Protein AF-A0A8T4AAG6-F1 (afdb_monomer)

Foldseek 3Di:
DDDDDDDDDDDPPPPPVVVVLQVLLVVLLVCLLVVLVVVCCVVPNDPPVPPDLCVPPVLPADPPPPCLVVDPDPVSSVVVVVVNVVSVVVNVVSVVVRVVVSLVVVLVSLVVSLVSLLVSLLVLLVVLVVPPVRPSSSSSSPVSSVVSNVCSCPVRVVSDDPVVVVVSVVVVVVSVVVCVVVVVVVVVVVVVVVVVD

Secondary structure (DSSP, 8-state):
--------------SHHHHHHHHHHHHHHHHHHHHHHHHHHHHS--TTTT--GGGSGGGS--TTTTTGGG---HHHHHHHHHHHHHHHHHHHHHHHHHHHHHHHHHHHHHHHHHHHHHHHHHHHHHHHHH-TT-HHHHHHHHHHHHHHHHHHHHHHGGGS-HHHHHHHHHHHHHHHHHHHHHHHHHHHHHHHHHH--

Mean predicted aligned error: 11.36 Å

pLDDT: mean 80.78, std 13.66, range [45.22, 97.75]

Solvent-accessible surface area (backbone atoms only — not comparable to full-atom values): 11060 Å² total; per-residue (Å²): 140,84,82,80,80,79,79,80,81,80,75,87,80,75,59,69,69,54,53,63,58,48,50,59,17,52,52,43,22,54,51,51,49,49,51,52,54,53,46,43,50,71,79,56,58,72,94,54,82,91,59,53,78,69,74,40,79,86,50,64,66,82,90,64,81,81,56,45,84,71,49,85,51,62,71,62,24,53,49,44,51,53,54,49,50,54,50,50,50,51,51,49,51,52,49,54,51,48,50,52,54,52,51,56,54,48,34,55,51,43,43,52,54,28,52,52,32,39,53,51,14,50,51,30,42,55,52,22,69,73,40,64,90,43,64,44,56,21,50,10,31,36,53,24,13,51,50,34,36,49,49,26,44,75,76,30,50,88,55,43,55,72,70,57,52,52,54,50,52,51,52,54,50,50,50,52,52,50,52,52,53,55,53,53,51,59,52,50,54,59,52,54,57,63,72,77,108

Structure (mmCIF, N/CA/C/O backbone):
data_AF-A0A8T4AAG6-F1
#
_entry.id   AF-A0A8T4AAG6-F1
#
loop_
_atom_site.group_PDB
_atom_site.id
_atom_site.type_symbol
_atom_site.label_atom_id
_atom_site.label_alt_id
_atom_site.label_comp_id
_atom_site.label_asym_id
_atom_site.label_entity_id
_atom_site.label_seq_id
_atom_site.pdbx_PDB_ins_code
_atom_site.Cartn_x
_atom_site.Cartn_y
_atom_site.Cartn_z
_atom_site.occupancy
_atom_site.B_iso_or_equiv
_atom_site.auth_seq_id
_atom_site.auth_comp_id
_atom_site.auth_asym_id
_atom_site.auth_atom_id
_atom_site.pdbx_PDB_model_num
ATOM 1 N N . MET A 1 1 ? -7.089 -10.323 76.768 1.00 45.22 1 MET A N 1
ATOM 2 C CA . MET A 1 1 ? -6.654 -11.212 75.669 1.00 45.22 1 MET A CA 1
ATOM 3 C C . MET A 1 1 ? -7.242 -10.694 74.349 1.00 45.22 1 MET A C 1
ATOM 5 O O . MET A 1 1 ? -8.341 -11.072 73.977 1.00 45.22 1 MET A O 1
ATOM 9 N N . LYS A 1 2 ? -6.585 -9.719 73.699 1.00 52.19 2 LYS A N 1
ATOM 10 C CA . LYS A 1 2 ? -7.024 -9.136 72.414 1.00 52.19 2 LYS A CA 1
ATOM 11 C C . LYS A 1 2 ? -6.187 -9.762 71.300 1.00 52.19 2 LYS A C 1
ATOM 13 O O . LYS A 1 2 ? -4.997 -9.482 71.198 1.00 52.19 2 LYS A O 1
ATOM 18 N N . LEU A 1 3 ? -6.800 -10.640 70.509 1.00 55.75 3 LEU A N 1
ATOM 19 C CA . LEU A 1 3 ? -6.164 -11.266 69.353 1.00 55.75 3 LEU A CA 1
ATOM 20 C C . LEU A 1 3 ? -6.080 -10.264 68.196 1.00 55.75 3 LEU A C 1
ATOM 22 O O . LEU A 1 3 ? -7.083 -9.732 67.722 1.00 55.75 3 LEU A O 1
ATOM 26 N N . LEU A 1 4 ? -4.847 -10.019 67.763 1.00 61.12 4 LEU A N 1
ATOM 27 C CA . LEU A 1 4 ? -4.475 -9.183 66.631 1.00 61.12 4 LEU A CA 1
ATOM 28 C C . LEU A 1 4 ? -5.023 -9.776 65.321 1.00 61.12 4 LEU A C 1
ATOM 30 O O . LEU A 1 4 ? -4.549 -10.809 64.844 1.00 61.12 4 LEU A O 1
ATOM 34 N N . LYS A 1 5 ? -5.985 -9.090 64.692 1.00 59.59 5 LYS A N 1
ATOM 35 C CA . LYS A 1 5 ? -6.345 -9.323 63.286 1.00 59.59 5 LYS A CA 1
ATOM 36 C C . LYS A 1 5 ? -5.178 -8.873 62.399 1.00 59.59 5 LYS A C 1
ATOM 38 O O . LYS A 1 5 ? -4.989 -7.685 62.155 1.00 59.59 5 LYS A O 1
ATOM 43 N N . LYS A 1 6 ? -4.397 -9.839 61.906 1.00 52.41 6 LYS A N 1
ATOM 44 C CA . LYS A 1 6 ? -3.410 -9.652 60.830 1.00 52.41 6 LYS A CA 1
ATOM 45 C C . LYS A 1 6 ? -4.110 -9.121 59.573 1.00 52.41 6 LYS A C 1
ATOM 47 O O . LYS A 1 6 ? -4.849 -9.850 58.914 1.00 52.41 6 LYS A O 1
ATOM 52 N N . GLY A 1 7 ? -3.841 -7.865 59.221 1.00 51.22 7 GLY A N 1
ATOM 53 C CA . GLY A 1 7 ? -4.176 -7.306 57.916 1.00 51.22 7 GLY A CA 1
ATOM 54 C C . GLY A 1 7 ? -3.382 -8.013 56.817 1.00 51.22 7 GLY A C 1
ATOM 55 O O . GLY A 1 7 ? -2.152 -7.949 56.786 1.00 51.22 7 GLY A O 1
ATOM 56 N N . LYS A 1 8 ? -4.080 -8.701 55.908 1.00 54.44 8 LYS A N 1
ATOM 57 C CA . LYS A 1 8 ? -3.495 -9.191 54.656 1.00 54.44 8 LYS A CA 1
ATOM 58 C C . LYS A 1 8 ? -3.198 -7.979 53.769 1.00 54.44 8 LYS A C 1
ATOM 60 O O . LYS A 1 8 ? -4.118 -7.337 53.273 1.00 54.44 8 LYS A O 1
ATOM 65 N N . LYS A 1 9 ? -1.915 -7.676 53.565 1.00 49.28 9 LYS A N 1
ATOM 66 C CA . LYS A 1 9 ? -1.456 -6.729 52.542 1.00 49.28 9 LYS A CA 1
ATOM 67 C C . LYS A 1 9 ? -1.823 -7.288 51.163 1.00 49.28 9 LYS A C 1
ATOM 69 O O . LYS A 1 9 ? -1.231 -8.273 50.724 1.00 49.28 9 LYS A O 1
ATOM 74 N N . GLN A 1 10 ? -2.801 -6.685 50.491 1.00 60.16 10 GLN A N 1
ATOM 75 C CA . GLN A 1 10 ? -3.021 -6.908 49.063 1.00 60.16 10 GLN A CA 1
ATOM 76 C C . GLN A 1 10 ? -1.814 -6.363 48.288 1.00 60.16 10 GLN A C 1
ATOM 78 O O . GLN A 1 10 ? -1.398 -5.220 48.467 1.00 60.16 10 GLN A O 1
ATOM 83 N N . LYS A 1 11 ? -1.218 -7.232 47.468 1.00 51.59 11 LYS A N 1
ATOM 84 C CA . LYS A 1 11 ? -0.089 -6.944 46.576 1.00 51.59 11 LYS A CA 1
ATOM 85 C C . LYS A 1 11 ? -0.587 -6.068 45.412 1.00 51.59 11 LYS A C 1
ATOM 87 O O . LYS A 1 11 ? -1.641 -6.387 44.863 1.00 51.59 11 LYS A O 1
ATOM 92 N N . PRO A 1 12 ? 0.143 -5.023 44.986 1.00 50.00 12 PRO A N 1
ATOM 93 C CA . PRO A 1 12 ? -0.255 -4.209 43.842 1.00 50.00 12 PRO A CA 1
ATOM 94 C C . PRO A 1 12 ? -0.124 -5.017 42.538 1.00 50.00 12 PRO A C 1
ATOM 96 O O . PRO A 1 12 ? 0.957 -5.141 41.963 1.00 50.00 12 PRO A O 1
ATOM 99 N N . SER A 1 13 ? -1.243 -5.580 42.072 1.00 51.94 13 SER A N 1
ATOM 100 C CA . SER A 1 13 ? -1.411 -6.180 40.740 1.00 51.94 13 SER A CA 1
ATOM 101 C C . SER A 1 13 ? -1.547 -5.072 39.688 1.00 51.94 13 SER A C 1
ATOM 103 O O . SER A 1 13 ? -2.630 -4.779 39.200 1.00 51.94 13 SER A O 1
ATOM 105 N N . GLY A 1 14 ? -0.457 -4.351 39.414 1.00 57.09 14 GLY A N 1
ATOM 106 C CA . GLY A 1 14 ? -0.515 -3.123 38.606 1.00 57.09 14 GLY A CA 1
ATOM 107 C C . GLY A 1 14 ? -0.268 -3.292 37.101 1.00 57.09 14 GLY A C 1
ATOM 108 O O . GLY A 1 14 ? -0.634 -2.414 36.327 1.00 57.09 14 GLY A O 1
ATOM 109 N N . LYS A 1 15 ? 0.376 -4.386 36.658 1.00 59.78 15 LYS A N 1
ATOM 110 C CA . LYS A 1 15 ? 0.849 -4.523 35.259 1.00 59.78 15 LYS A CA 1
ATOM 111 C C . LYS A 1 15 ? 0.243 -5.690 34.472 1.00 59.78 15 LYS A C 1
ATOM 113 O O . LYS A 1 15 ? 0.005 -5.544 33.277 1.00 59.78 15 LYS A O 1
ATOM 118 N N . ILE A 1 16 ? -0.040 -6.826 35.111 1.00 61.44 16 ILE A N 1
ATOM 119 C CA . ILE A 1 16 ? -0.486 -8.045 34.405 1.00 61.44 16 ILE A CA 1
ATOM 120 C C . ILE A 1 16 ? -1.946 -7.927 33.929 1.00 61.44 16 ILE A C 1
ATOM 122 O O . ILE A 1 16 ? -2.280 -8.387 32.837 1.00 61.44 16 ILE A O 1
ATOM 126 N N . ASP A 1 17 ? -2.796 -7.228 34.685 1.00 66.38 17 ASP A N 1
ATOM 127 C CA . ASP A 1 17 ? -4.211 -7.037 34.335 1.00 66.38 17 ASP A CA 1
ATOM 128 C C . ASP A 1 17 ? -4.407 -6.071 33.156 1.00 66.38 17 ASP A C 1
ATOM 130 O O . ASP A 1 17 ? -5.399 -6.153 32.432 1.00 66.38 17 ASP A O 1
ATOM 134 N N . THR A 1 18 ? -3.440 -5.184 32.911 1.00 69.00 18 THR A N 1
ATOM 135 C CA . THR A 1 18 ? -3.459 -4.244 31.783 1.00 69.00 18 THR A CA 1
ATOM 136 C C . THR A 1 18 ? -3.085 -4.945 30.478 1.00 69.00 18 THR A C 1
ATOM 138 O O . THR A 1 18 ? -3.760 -4.757 29.472 1.00 69.00 18 THR A O 1
ATOM 141 N N . ILE A 1 19 ? -2.079 -5.824 30.490 1.00 73.19 19 ILE A N 1
ATOM 142 C CA . ILE A 1 19 ? -1.635 -6.554 29.287 1.00 73.19 19 ILE A CA 1
ATOM 143 C C . ILE A 1 19 ? -2.750 -7.464 28.751 1.00 73.19 19 ILE A C 1
ATOM 145 O O . ILE A 1 19 ? -3.018 -7.480 27.549 1.00 73.19 19 ILE A O 1
ATOM 149 N N . LYS A 1 20 ? -3.474 -8.158 29.640 1.00 71.06 20 LYS A N 1
ATOM 150 C CA . LYS A 1 20 ? -4.607 -9.013 29.242 1.00 71.06 20 LYS A CA 1
ATOM 151 C C . LYS A 1 20 ? -5.735 -8.226 28.564 1.00 71.06 20 LYS A C 1
ATOM 153 O O . LYS A 1 20 ? -6.341 -8.728 27.624 1.00 71.06 20 LYS A O 1
ATOM 158 N N . LYS A 1 21 ? -5.982 -6.979 28.982 1.00 72.88 21 LYS A N 1
ATOM 159 C CA . LYS A 1 21 ? -7.027 -6.114 28.399 1.00 72.88 21 LYS A CA 1
ATOM 160 C C . LYS A 1 21 ? -6.697 -5.636 26.981 1.00 72.88 21 LYS A C 1
ATOM 162 O O . LYS A 1 21 ? -7.611 -5.455 26.177 1.00 72.88 21 LYS A O 1
ATOM 167 N N . TRP A 1 22 ? -5.412 -5.459 26.671 1.00 85.88 22 TRP A N 1
ATOM 168 C CA . TRP A 1 22 ? -4.946 -5.020 25.350 1.00 85.88 22 TRP A CA 1
ATOM 169 C C . TRP A 1 22 ? -4.753 -6.170 24.356 1.00 85.88 22 TRP A C 1
ATOM 171 O O . TRP A 1 22 ? -4.838 -5.941 23.150 1.00 85.88 22 TRP A O 1
ATOM 181 N N . SER A 1 23 ? -4.568 -7.403 24.839 1.00 89.31 23 SER A N 1
ATOM 182 C CA . SER A 1 23 ? -4.361 -8.587 23.992 1.00 89.31 23 SER A CA 1
ATOM 183 C C . SER A 1 23 ? -5.476 -8.780 22.954 1.00 89.31 23 SER A C 1
ATOM 185 O O . SER A 1 23 ? -5.180 -8.959 21.774 1.00 89.31 23 SER A O 1
ATOM 187 N N . LEU A 1 24 ? -6.745 -8.643 23.359 1.00 90.06 24 LEU A N 1
ATOM 188 C CA . LEU A 1 24 ? -7.882 -8.759 22.440 1.00 90.06 24 LEU A CA 1
ATOM 189 C C . LEU A 1 24 ? -7.848 -7.681 21.344 1.00 90.06 24 LEU A C 1
ATOM 191 O O . LEU A 1 24 ? -8.069 -7.976 20.175 1.00 90.06 24 LEU A O 1
ATOM 195 N N . SER A 1 25 ? -7.542 -6.433 21.712 1.00 91.88 25 SER A N 1
ATOM 196 C CA . SER A 1 25 ? -7.491 -5.322 20.755 1.00 91.88 25 SER A CA 1
ATOM 197 C C . SER A 1 25 ? -6.400 -5.539 19.708 1.00 91.88 25 SER A C 1
ATOM 199 O O . SER A 1 25 ? -6.636 -5.284 18.532 1.00 91.88 25 SER A O 1
ATOM 201 N N . ILE A 1 26 ? -5.222 -6.021 20.116 1.00 93.75 26 ILE A N 1
ATOM 202 C CA . ILE A 1 26 ? -4.106 -6.300 19.201 1.00 93.75 26 ILE A CA 1
ATOM 203 C C . ILE A 1 26 ? -4.474 -7.428 18.234 1.00 93.75 26 ILE A C 1
ATOM 205 O O . ILE A 1 26 ? -4.242 -7.300 17.033 1.00 93.75 26 ILE A O 1
ATOM 209 N N . ALA A 1 27 ? -5.099 -8.496 18.736 1.00 95.19 27 ALA A N 1
ATOM 210 C CA . ALA A 1 27 ? -5.569 -9.590 17.893 1.00 95.19 27 ALA A CA 1
ATOM 211 C C . ALA A 1 27 ? -6.564 -9.097 16.827 1.00 95.19 27 ALA A C 1
ATOM 213 O O . ALA A 1 27 ? -6.419 -9.434 15.654 1.00 95.19 27 ALA A O 1
ATOM 214 N N . ILE A 1 28 ? -7.516 -8.236 17.209 1.00 94.62 28 ILE A N 1
ATOM 215 C CA . ILE A 1 28 ? -8.485 -7.641 16.275 1.00 94.62 28 ILE A CA 1
ATOM 216 C C . ILE A 1 28 ? -7.781 -6.804 15.204 1.00 94.62 28 ILE A C 1
ATOM 218 O O . ILE A 1 28 ? -8.124 -6.932 14.035 1.00 94.62 28 ILE A O 1
ATOM 222 N N . ILE A 1 29 ? -6.785 -5.989 15.569 1.00 96.44 29 ILE A N 1
ATOM 223 C CA . ILE A 1 29 ? -6.025 -5.180 14.600 1.00 96.44 29 ILE A CA 1
ATOM 224 C C . ILE A 1 29 ? -5.360 -6.083 13.557 1.00 96.44 29 ILE A C 1
ATOM 226 O O . ILE A 1 29 ? -5.515 -5.852 12.359 1.00 96.44 29 ILE A O 1
ATOM 230 N N . ILE A 1 30 ? -4.648 -7.121 14.005 1.00 96.88 30 ILE A N 1
ATOM 231 C CA . ILE A 1 30 ? -3.914 -8.031 13.115 1.00 96.88 30 ILE A CA 1
ATOM 232 C C . ILE A 1 30 ? -4.878 -8.758 12.177 1.00 96.88 30 ILE A C 1
ATOM 234 O O . ILE A 1 30 ? -4.652 -8.786 10.966 1.00 96.88 30 ILE A O 1
ATOM 238 N N . VAL A 1 31 ? -5.959 -9.323 12.721 1.00 97.75 31 VAL A N 1
ATOM 239 C CA . VAL A 1 31 ? -6.946 -10.069 11.932 1.00 97.75 31 VAL A CA 1
ATOM 240 C C . VAL A 1 31 ? -7.668 -9.148 10.955 1.00 97.75 31 VAL A C 1
ATOM 242 O O . VAL A 1 31 ? -7.804 -9.514 9.794 1.00 97.75 31 VAL A O 1
ATOM 245 N N . LEU A 1 32 ? -8.072 -7.946 11.377 1.00 97.06 32 LEU A N 1
ATOM 246 C CA . LEU A 1 32 ? -8.739 -6.976 10.508 1.00 97.06 32 LEU A CA 1
ATOM 247 C C . LEU A 1 32 ? -7.840 -6.570 9.336 1.00 97.06 32 LEU A C 1
ATOM 249 O O . LEU A 1 32 ? -8.269 -6.627 8.187 1.00 97.06 32 LEU A O 1
ATOM 253 N N . VAL A 1 33 ? -6.590 -6.187 9.614 1.00 96.94 33 VAL A N 1
ATOM 254 C CA . VAL A 1 33 ? -5.644 -5.783 8.565 1.00 96.94 33 VAL A CA 1
ATOM 255 C C . VAL A 1 33 ? -5.382 -6.943 7.606 1.00 96.94 33 VAL A C 1
ATOM 257 O O . VAL A 1 33 ? -5.442 -6.758 6.392 1.00 96.94 33 VAL A O 1
ATOM 260 N N . SER A 1 34 ? -5.157 -8.147 8.138 1.00 97.38 34 SER A N 1
ATOM 261 C CA . SER A 1 34 ? -4.919 -9.345 7.324 1.00 97.38 34 SER A CA 1
ATOM 262 C C . SER A 1 34 ? -6.131 -9.694 6.462 1.00 97.38 34 SER A C 1
ATOM 264 O O . SER A 1 34 ? -5.979 -9.954 5.272 1.00 97.38 34 SER A O 1
ATOM 266 N N . PHE A 1 35 ? -7.336 -9.642 7.035 1.00 97.62 35 PHE A N 1
ATOM 267 C CA . PHE A 1 35 ? -8.589 -9.905 6.332 1.00 97.62 35 PHE A CA 1
ATOM 268 C C . PHE A 1 35 ? -8.781 -8.953 5.151 1.00 97.62 35 PHE A C 1
ATOM 270 O O . PHE A 1 35 ? -9.084 -9.402 4.050 1.00 97.62 35 PHE A O 1
ATOM 277 N N . VAL A 1 36 ? -8.543 -7.654 5.348 1.00 96.81 36 VAL A N 1
ATOM 278 C CA . VAL A 1 36 ? -8.656 -6.663 4.268 1.00 96.81 36 VAL A CA 1
ATOM 279 C C . VAL A 1 36 ? -7.594 -6.894 3.193 1.00 96.81 36 VAL A C 1
ATOM 281 O O . VAL A 1 36 ? -7.916 -6.848 2.009 1.00 96.81 36 VAL A O 1
ATOM 284 N N . MET A 1 37 ? -6.347 -7.191 3.572 1.00 94.44 37 MET A N 1
ATOM 285 C CA . MET A 1 37 ? -5.271 -7.441 2.603 1.00 94.44 37 MET A CA 1
ATOM 286 C C . MET A 1 37 ? -5.525 -8.690 1.7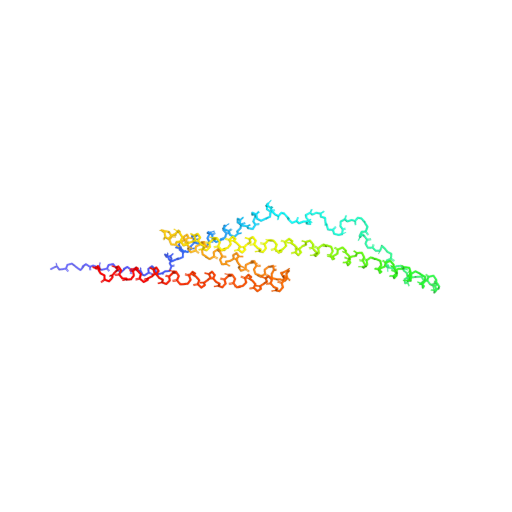54 1.00 94.44 37 MET A C 1
ATOM 288 O O . MET A 1 37 ? -5.390 -8.637 0.532 1.00 94.44 37 MET A O 1
ATOM 292 N N . ILE A 1 38 ? -5.939 -9.791 2.383 1.00 95.69 38 ILE A N 1
ATOM 293 C CA . ILE A 1 38 ? -6.305 -11.029 1.681 1.00 95.69 38 ILE A CA 1
ATOM 294 C C . ILE A 1 38 ? -7.560 -10.804 0.829 1.00 95.69 38 ILE A C 1
ATOM 296 O O . ILE A 1 38 ? -7.624 -11.259 -0.313 1.00 95.69 38 ILE A O 1
ATOM 300 N N . GLY A 1 39 ? -8.540 -10.059 1.346 1.00 96.00 39 GLY A N 1
ATOM 301 C CA . GLY A 1 39 ? -9.748 -9.688 0.613 1.00 96.00 39 GLY A CA 1
ATOM 302 C C . GLY A 1 39 ? -9.428 -8.925 -0.671 1.00 96.00 39 GLY A C 1
ATOM 303 O O . GLY A 1 39 ? -9.923 -9.291 -1.733 1.00 96.00 39 GLY A O 1
ATOM 304 N N . ILE A 1 40 ? -8.536 -7.932 -0.607 1.00 94.31 40 ILE A N 1
ATOM 305 C CA . ILE A 1 40 ? -8.073 -7.203 -1.796 1.00 94.31 40 ILE A CA 1
ATOM 306 C C . ILE A 1 40 ? -7.437 -8.164 -2.797 1.00 94.31 40 ILE A C 1
ATOM 308 O O . ILE A 1 40 ? -7.827 -8.146 -3.954 1.00 94.31 40 ILE A O 1
ATOM 312 N N . GLN A 1 41 ? -6.526 -9.041 -2.368 1.00 91.75 41 GLN A N 1
ATOM 313 C CA . GLN A 1 41 ? -5.900 -10.011 -3.276 1.00 91.75 41 GLN A CA 1
ATOM 314 C C . GLN A 1 41 ? -6.910 -10.972 -3.920 1.00 91.75 41 GLN A C 1
ATOM 316 O O . GLN A 1 41 ? -6.706 -11.407 -5.050 1.00 91.75 41 GLN A O 1
ATOM 321 N N . THR A 1 42 ? -7.994 -11.292 -3.213 1.00 94.06 42 THR A N 1
ATOM 322 C CA . THR A 1 42 ? -9.035 -12.215 -3.685 1.00 94.06 42 THR A CA 1
ATOM 323 C C . THR A 1 42 ? -9.970 -11.552 -4.698 1.00 94.06 42 THR A C 1
ATOM 325 O O . THR A 1 42 ? -10.290 -12.147 -5.722 1.00 94.06 42 THR A O 1
ATOM 328 N N . PHE A 1 43 ? -10.418 -10.323 -4.425 1.00 94.56 43 PHE A N 1
ATOM 329 C CA . P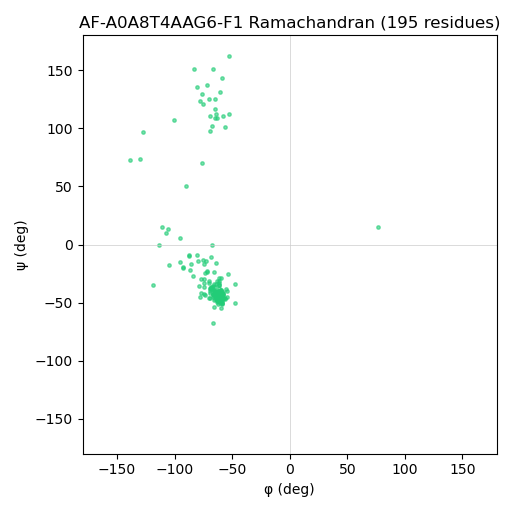HE A 1 43 ? -11.393 -9.616 -5.269 1.00 94.56 43 PHE A CA 1
ATOM 330 C C . PHE A 1 43 ? -10.754 -8.714 -6.329 1.00 94.56 43 PHE A C 1
ATOM 332 O O . PHE A 1 43 ? -11.411 -8.332 -7.295 1.00 94.56 43 PHE A O 1
ATOM 339 N N . TYR A 1 44 ? -9.488 -8.356 -6.148 1.00 91.81 44 TYR A N 1
ATOM 340 C CA . TYR A 1 44 ? -8.728 -7.476 -7.022 1.00 91.81 44 TYR A CA 1
ATOM 341 C C . TYR A 1 44 ? -7.310 -8.052 -7.180 1.00 91.81 44 TYR A C 1
ATOM 343 O O . TYR A 1 44 ? -6.367 -7.556 -6.562 1.00 91.81 44 TYR A O 1
ATOM 351 N N . PRO A 1 45 ? -7.163 -9.159 -7.935 1.00 89.31 45 PRO A N 1
ATOM 352 C CA . PRO A 1 45 ? -5.897 -9.868 -8.055 1.00 89.31 45 PRO A CA 1
ATOM 353 C C . PRO A 1 45 ? -4.850 -9.025 -8.781 1.00 89.31 45 PRO A C 1
ATOM 355 O O . PRO A 1 45 ? -5.165 -8.206 -9.647 1.00 89.31 45 PRO A O 1
ATOM 358 N N . ASP A 1 46 ? -3.590 -9.264 -8.429 1.00 87.44 46 ASP A N 1
ATOM 359 C CA . ASP A 1 46 ? -2.460 -8.607 -9.071 1.00 87.44 46 ASP A CA 1
ATOM 360 C C . ASP A 1 46 ? -2.431 -8.929 -10.583 1.00 87.44 46 ASP A C 1
ATOM 362 O O . ASP A 1 46 ? -2.537 -10.100 -10.963 1.00 87.44 46 ASP A O 1
ATOM 366 N N . PRO A 1 47 ? -2.291 -7.919 -11.458 1.00 86.19 47 PRO A N 1
ATOM 367 C CA . PRO A 1 47 ? -2.358 -8.110 -12.905 1.00 86.19 47 PRO A CA 1
ATOM 368 C C . PRO A 1 47 ? -1.176 -8.899 -13.498 1.00 86.19 47 PRO A C 1
ATOM 370 O O . PRO A 1 47 ? -1.249 -9.293 -14.664 1.00 86.19 47 PRO A O 1
ATOM 373 N N . PHE A 1 48 ? -0.109 -9.155 -12.734 1.00 80.38 48 PHE A N 1
ATOM 374 C CA . PHE A 1 48 ? 1.134 -9.771 -13.213 1.00 80.38 48 PHE A CA 1
ATOM 375 C C . PHE A 1 48 ? 1.396 -11.181 -12.684 1.00 80.38 48 PHE A C 1
ATOM 377 O O . PHE A 1 48 ? 2.510 -11.685 -12.839 1.00 80.38 48 PHE A O 1
ATOM 384 N N . GLN A 1 49 ? 0.399 -11.863 -12.111 1.00 71.69 49 GLN A N 1
ATOM 385 C CA . GLN A 1 49 ? 0.567 -13.247 -11.652 1.00 71.69 49 GLN A CA 1
ATOM 386 C C . GLN A 1 49 ? 1.050 -14.170 -12.791 1.00 71.69 49 GLN A C 1
ATOM 388 O O . GLN A 1 49 ? 0.276 -14.585 -13.652 1.00 71.69 49 GLN A O 1
ATOM 393 N N . GLY A 1 50 ? 2.352 -14.479 -12.794 1.00 67.12 50 GLY A N 1
ATOM 394 C CA . GLY A 1 50 ? 2.993 -15.409 -13.731 1.00 67.12 50 GLY A CA 1
ATOM 395 C C . GLY A 1 50 ? 3.244 -14.878 -15.147 1.00 67.12 50 GLY A C 1
ATOM 396 O O . GLY A 1 50 ? 3.472 -15.681 -16.046 1.00 67.12 50 GLY A O 1
ATOM 397 N N . LYS A 1 51 ? 3.175 -13.559 -15.376 1.00 68.44 51 LYS A N 1
ATOM 398 C CA . LYS A 1 51 ? 3.488 -12.944 -16.680 1.00 68.44 51 LYS A CA 1
ATOM 399 C C . LYS A 1 51 ? 4.458 -11.787 -16.502 1.00 68.44 51 LYS A C 1
ATOM 401 O O . LYS A 1 51 ? 4.078 -10.617 -16.598 1.00 68.44 51 LYS A O 1
ATOM 406 N N . HIS A 1 52 ? 5.715 -12.108 -16.224 1.00 69.56 52 HIS A N 1
ATOM 407 C CA . HIS A 1 52 ? 6.767 -11.102 -16.223 1.00 69.56 52 HIS A CA 1
ATOM 408 C C . HIS A 1 52 ? 7.263 -10.892 -17.651 1.00 69.56 52 HIS A C 1
ATOM 410 O O . HIS A 1 52 ? 7.244 -11.809 -18.470 1.00 69.56 52 HIS A O 1
ATOM 416 N N . CYS A 1 53 ? 7.751 -9.687 -17.951 1.00 72.50 53 CYS A N 1
ATOM 417 C CA . CYS A 1 53 ? 8.406 -9.390 -19.229 1.00 72.50 53 CYS A CA 1
ATOM 418 C C . CYS A 1 53 ? 9.451 -10.454 -19.612 1.00 72.50 53 CYS A C 1
ATOM 420 O O . CYS A 1 53 ? 9.588 -10.790 -20.780 1.00 72.50 53 CYS A O 1
ATOM 422 N N . TRP A 1 54 ? 10.119 -11.020 -18.608 1.00 64.12 54 TRP A N 1
ATOM 423 C CA . TRP A 1 54 ? 11.213 -11.983 -18.711 1.00 64.12 54 TRP A CA 1
ATOM 424 C C . TRP A 1 54 ? 10.784 -13.429 -18.981 1.00 64.12 54 TRP A C 1
ATOM 426 O O . TRP A 1 54 ? 11.627 -14.233 -19.360 1.00 64.12 54 TRP A O 1
ATOM 436 N N . ASP A 1 55 ? 9.498 -13.755 -18.810 1.00 67.06 55 ASP A N 1
ATOM 437 C CA . ASP A 1 55 ? 8.977 -15.109 -19.048 1.00 67.06 55 ASP A CA 1
ATOM 438 C C . ASP A 1 55 ? 8.734 -15.373 -20.544 1.00 67.06 55 ASP A C 1
ATOM 440 O O . ASP A 1 55 ? 8.475 -16.504 -20.953 1.00 67.06 55 ASP A O 1
ATOM 444 N N . ARG A 1 56 ? 8.826 -14.336 -21.392 1.00 64.12 56 ARG A N 1
ATOM 445 C CA . ARG A 1 56 ? 8.843 -14.518 -22.844 1.00 64.12 56 ARG A CA 1
ATOM 446 C C . ARG A 1 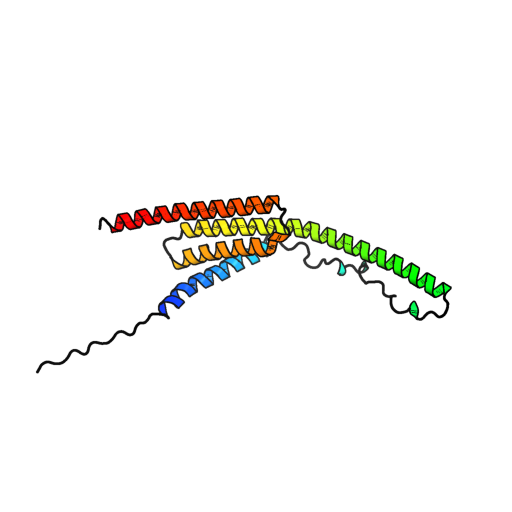56 ? 10.214 -15.025 -23.271 1.00 64.12 56 ARG A C 1
ATOM 448 O O . ARG A 1 56 ? 11.223 -14.404 -22.962 1.00 64.12 56 ARG A O 1
ATOM 455 N N . GLU A 1 57 ? 10.245 -16.103 -24.050 1.00 59.31 57 GLU A N 1
ATOM 456 C CA . GLU A 1 57 ? 11.483 -16.653 -24.627 1.00 59.31 57 GLU A CA 1
ATOM 457 C C . GLU A 1 57 ? 12.290 -15.601 -25.420 1.00 59.31 57 GLU A C 1
ATOM 459 O O . GLU A 1 57 ? 13.515 -15.674 -25.465 1.00 59.31 57 GLU A O 1
ATOM 464 N N . GLU A 1 58 ? 11.629 -14.560 -25.940 1.00 58.34 58 GLU A N 1
ATOM 465 C CA . GLU A 1 58 ? 12.245 -13.383 -26.579 1.00 58.34 58 GLU A CA 1
ATOM 466 C C . GLU A 1 58 ? 13.119 -12.522 -25.644 1.00 58.34 58 GLU A C 1
ATOM 468 O O . GLU A 1 58 ? 13.894 -11.697 -26.124 1.00 58.34 58 GLU A O 1
ATOM 473 N N . PHE A 1 59 ? 13.015 -12.681 -24.320 1.00 57.12 59 PHE A N 1
ATOM 474 C CA . PHE A 1 59 ? 13.778 -11.915 -23.326 1.00 57.12 59 PHE A CA 1
ATOM 475 C C . PHE A 1 59 ? 15.053 -12.611 -22.846 1.00 57.12 59 PHE A C 1
ATOM 477 O O . PHE A 1 59 ? 15.742 -12.079 -21.968 1.00 57.12 59 PHE A O 1
ATOM 484 N N . GLN A 1 60 ? 15.418 -13.759 -23.422 1.00 61.12 60 GLN A N 1
ATOM 485 C CA . GLN A 1 60 ? 16.759 -14.298 -23.223 1.00 61.12 60 GLN A CA 1
ATOM 486 C C . GLN A 1 60 ? 17.747 -13.317 -23.857 1.00 61.12 60 GLN A C 1
ATOM 488 O O . GLN A 1 60 ?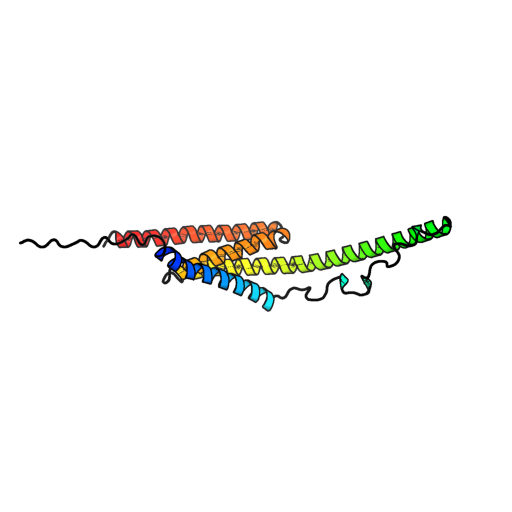 17.763 -13.149 -25.072 1.00 61.12 60 GLN A O 1
ATOM 493 N N . GLY A 1 61 ? 18.501 -12.601 -23.017 1.00 62.91 61 GLY A N 1
ATOM 494 C CA . GLY A 1 61 ? 19.439 -11.571 -23.461 1.00 62.91 61 GLY A CA 1
ATOM 495 C C . GLY A 1 61 ? 20.415 -12.084 -24.526 1.00 62.91 61 GLY A C 1
ATOM 496 O O . GLY A 1 61 ? 20.586 -13.300 -24.666 1.00 62.91 61 GLY A O 1
ATOM 497 N N . PRO A 1 62 ? 21.069 -11.174 -25.268 1.00 63.12 62 PRO A N 1
ATOM 498 C CA . PRO A 1 62 ? 21.971 -11.548 -26.350 1.00 63.12 62 PRO A CA 1
ATOM 499 C C . PRO A 1 62 ? 23.009 -12.551 -25.833 1.00 63.12 62 PRO A C 1
ATOM 501 O O . PRO A 1 62 ? 23.858 -12.223 -25.000 1.00 63.12 62 PRO A O 1
ATOM 504 N N . ARG A 1 63 ? 22.936 -13.803 -26.307 1.00 62.25 63 ARG A N 1
ATOM 505 C CA . ARG A 1 63 ? 23.808 -14.911 -25.861 1.00 62.25 63 ARG A CA 1
ATOM 506 C C . ARG A 1 63 ? 25.277 -14.728 -26.275 1.00 62.25 63 ARG A C 1
ATOM 508 O O . ARG A 1 63 ? 26.108 -15.569 -25.957 1.00 62.25 63 ARG A O 1
ATOM 515 N N . PHE A 1 64 ? 25.607 -13.638 -26.964 1.00 61.12 64 PHE A N 1
ATOM 516 C CA . PHE A 1 64 ? 26.819 -13.506 -27.773 1.00 61.12 64 PHE A CA 1
ATOM 517 C C . PHE A 1 64 ? 27.895 -12.582 -27.182 1.00 61.12 64 PHE A C 1
ATOM 519 O O . PHE A 1 64 ? 28.882 -12.270 -27.841 1.00 61.12 64 PHE A O 1
ATOM 526 N N . ALA A 1 65 ? 27.755 -12.132 -25.930 1.00 58.38 65 ALA A N 1
ATOM 527 C CA . ALA A 1 65 ? 28.531 -10.982 -25.470 1.00 58.38 65 ALA A CA 1
ATOM 528 C C . ALA A 1 65 ? 30.022 -11.211 -25.165 1.00 58.38 65 ALA A C 1
ATOM 530 O O . ALA A 1 65 ? 30.749 -10.231 -25.010 1.00 58.38 65 ALA A O 1
ATOM 531 N N . LYS A 1 66 ? 30.504 -12.454 -25.058 1.00 61.81 66 LYS A N 1
ATOM 532 C CA . LYS A 1 66 ? 31.879 -12.703 -24.588 1.00 61.81 66 LYS A CA 1
ATOM 533 C C . LYS A 1 66 ? 32.926 -12.870 -25.691 1.00 61.81 66 LYS A C 1
ATOM 535 O O . LYS A 1 66 ? 34.109 -12.713 -25.397 1.00 61.81 66 LYS A O 1
ATOM 540 N N . ASP A 1 67 ? 32.514 -13.084 -26.939 1.00 73.81 67 ASP A N 1
ATOM 541 C CA . ASP A 1 67 ? 33.435 -13.610 -27.955 1.00 73.81 67 ASP A CA 1
ATOM 542 C C . ASP A 1 67 ? 33.927 -12.566 -28.974 1.00 73.81 67 ASP A C 1
ATOM 544 O O . ASP A 1 67 ? 34.982 -12.764 -29.576 1.00 73.81 67 ASP A O 1
ATOM 548 N N . CYS A 1 68 ? 33.262 -11.407 -29.126 1.00 80.56 68 CYS A N 1
ATOM 549 C CA . CYS A 1 68 ? 33.694 -10.390 -30.103 1.00 80.56 68 CYS A CA 1
ATOM 550 C C . CYS A 1 68 ? 35.111 -9.846 -29.817 1.00 80.56 68 CYS A C 1
ATOM 552 O O . CYS A 1 68 ? 35.870 -9.576 -30.745 1.00 80.56 68 CYS A O 1
ATOM 554 N N . TYR A 1 69 ? 35.510 -9.721 -28.544 1.00 79.81 69 TYR A N 1
ATOM 555 C CA . TYR A 1 69 ? 36.842 -9.222 -28.163 1.00 79.81 69 TYR A CA 1
ATOM 556 C C . TYR A 1 69 ? 37.979 -10.221 -28.432 1.00 79.81 69 TYR A C 1
ATOM 558 O O . TYR A 1 69 ? 39.145 -9.828 -28.422 1.00 79.81 69 TYR A O 1
ATOM 566 N N . LEU A 1 70 ? 37.658 -11.492 -28.693 1.00 83.50 70 LEU A N 1
ATOM 567 C CA . LEU A 1 70 ? 38.636 -12.548 -28.973 1.00 83.50 70 LEU A CA 1
ATOM 568 C C . LEU A 1 70 ? 39.011 -12.629 -30.464 1.00 83.50 70 LEU A C 1
ATOM 570 O O . LEU A 1 70 ? 39.970 -13.311 -30.825 1.00 83.50 70 LEU A O 1
ATOM 574 N N . LEU A 1 71 ? 38.291 -11.919 -31.338 1.00 84.00 71 LEU A N 1
ATOM 575 C CA . LEU A 1 71 ? 38.563 -11.878 -32.775 1.00 84.00 71 LEU A CA 1
ATOM 576 C C . LEU A 1 71 ? 39.865 -11.114 -33.052 1.00 84.00 71 LEU A C 1
ATOM 578 O O . LEU A 1 71 ? 40.011 -9.958 -32.652 1.00 84.00 71 LEU A O 1
ATOM 582 N N . SER A 1 72 ? 40.809 -11.731 -33.765 1.00 82.81 72 SER A N 1
ATOM 583 C CA . SER A 1 72 ? 42.101 -11.121 -34.124 1.00 82.81 72 SER A CA 1
ATOM 584 C C . SER A 1 72 ? 41.999 -10.116 -35.280 1.00 82.81 72 SER A C 1
ATOM 586 O O . SER A 1 72 ? 42.754 -9.145 -35.307 1.00 82.81 72 SER A O 1
ATOM 588 N N . ASN A 1 73 ? 41.050 -10.313 -36.201 1.00 90.12 73 ASN A N 1
ATOM 589 C CA . ASN A 1 73 ? 40.800 -9.425 -37.338 1.00 90.12 73 ASN A CA 1
ATOM 590 C C . ASN A 1 73 ? 40.021 -8.173 -36.896 1.00 90.12 73 ASN A C 1
ATOM 592 O O . ASN A 1 73 ? 38.922 -8.290 -36.353 1.00 90.12 73 ASN A O 1
ATOM 596 N N . THR A 1 74 ? 40.575 -6.985 -37.152 1.00 83.38 74 THR A N 1
ATOM 597 C CA . THR A 1 74 ? 39.987 -5.692 -36.764 1.00 83.38 74 THR A CA 1
ATOM 598 C C . THR A 1 74 ? 38.656 -5.418 -37.460 1.00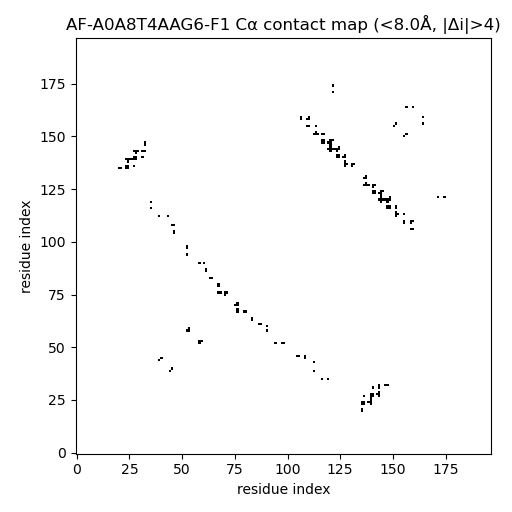 83.38 74 THR A C 1
ATOM 600 O O . THR A 1 74 ? 37.694 -5.073 -36.788 1.00 83.38 74 THR A O 1
ATOM 603 N N . THR A 1 75 ? 38.541 -5.664 -38.767 1.00 84.69 75 THR A N 1
ATOM 604 C CA . THR A 1 75 ? 37.295 -5.438 -39.519 1.00 84.69 75 THR A CA 1
ATOM 605 C C . THR A 1 75 ? 36.171 -6.358 -39.044 1.00 84.69 75 THR A C 1
ATOM 607 O O . THR A 1 75 ? 35.034 -5.922 -38.874 1.00 84.69 75 THR A O 1
ATOM 610 N N . THR A 1 76 ? 36.481 -7.632 -38.782 1.00 83.81 76 THR A N 1
ATOM 611 C CA . THR A 1 76 ? 35.500 -8.595 -38.255 1.00 83.81 76 THR A CA 1
ATOM 612 C C . THR A 1 76 ? 35.098 -8.258 -36.818 1.00 83.81 76 THR A C 1
ATOM 614 O O . THR A 1 76 ? 33.927 -8.379 -36.465 1.00 83.81 76 THR A O 1
ATOM 617 N N . ARG A 1 77 ? 36.050 -7.797 -35.997 1.00 83.25 77 ARG A N 1
ATOM 618 C CA . ARG A 1 77 ? 35.799 -7.335 -34.627 1.00 83.25 77 ARG A CA 1
ATOM 619 C C . ARG A 1 77 ? 34.876 -6.116 -34.608 1.00 83.25 77 ARG A C 1
ATOM 621 O O . ARG A 1 77 ? 33.899 -6.124 -33.866 1.00 83.25 77 ARG A O 1
ATOM 628 N N . ASP A 1 78 ? 35.153 -5.111 -35.434 1.00 85.06 78 ASP A N 1
ATOM 629 C CA . ASP A 1 78 ? 34.367 -3.875 -35.487 1.00 85.06 78 ASP A CA 1
ATOM 630 C C . ASP A 1 78 ? 32.934 -4.143 -35.970 1.00 85.06 78 ASP A C 1
ATOM 632 O O . ASP A 1 78 ? 31.979 -3.631 -35.381 1.00 85.06 78 ASP A O 1
ATOM 636 N N . HIS A 1 79 ? 32.763 -5.023 -36.967 1.00 85.38 79 HIS A N 1
ATOM 637 C CA . HIS A 1 79 ? 31.436 -5.469 -37.402 1.00 85.38 79 HIS A CA 1
ATOM 638 C C . HIS A 1 79 ? 30.684 -6.187 -36.268 1.00 85.38 79 HIS A C 1
ATOM 640 O O . HIS A 1 79 ? 29.552 -5.813 -35.968 1.00 85.38 79 HIS A O 1
ATOM 646 N N . CYS A 1 80 ? 31.328 -7.138 -35.576 1.00 83.44 80 CYS A N 1
ATOM 647 C CA . CYS A 1 80 ? 30.754 -7.858 -34.426 1.00 83.44 80 CYS A CA 1
ATOM 648 C C . CYS A 1 80 ? 30.288 -6.898 -33.317 1.00 83.44 80 CYS A C 1
ATOM 650 O O . CYS A 1 80 ? 29.164 -7.004 -32.833 1.00 83.44 80 CYS A O 1
ATOM 652 N N . ILE A 1 81 ? 31.121 -5.913 -32.956 1.00 83.75 81 ILE A N 1
ATOM 653 C CA . ILE A 1 81 ? 30.795 -4.902 -31.936 1.00 83.75 81 ILE A CA 1
ATOM 654 C C . ILE A 1 81 ? 29.612 -4.022 -32.379 1.00 83.75 81 ILE A C 1
ATOM 656 O O . ILE A 1 81 ? 28.750 -3.702 -31.559 1.00 83.75 81 ILE A O 1
ATOM 660 N N . SER A 1 82 ? 29.553 -3.626 -33.655 1.00 84.38 82 SER A N 1
ATOM 661 C CA . SER A 1 82 ? 28.461 -2.794 -34.187 1.00 84.38 82 SER A CA 1
ATOM 662 C C . SER A 1 82 ? 27.113 -3.523 -34.256 1.00 84.38 82 SER A C 1
ATOM 664 O O . SER A 1 82 ? 26.075 -2.944 -33.943 1.00 84.38 82 SER A O 1
ATOM 666 N N . GLU A 1 83 ? 27.117 -4.806 -34.611 1.00 84.44 83 GLU A N 1
ATOM 667 C CA . GLU A 1 83 ? 25.912 -5.636 -34.646 1.00 84.44 83 GLU A CA 1
ATOM 668 C C . GLU A 1 83 ? 25.397 -5.894 -33.224 1.00 84.44 83 GLU A C 1
ATOM 670 O O . GLU A 1 83 ? 24.209 -5.729 -32.937 1.00 84.44 83 GLU A O 1
ATOM 675 N N . GLN A 1 84 ? 26.318 -6.164 -32.297 1.00 82.38 84 GLN A N 1
ATOM 676 C CA . GLN A 1 84 ? 26.014 -6.325 -30.881 1.00 82.38 84 GLN A CA 1
ATOM 677 C C . GLN A 1 84 ? 25.450 -5.045 -30.247 1.00 82.38 84 GLN A C 1
ATOM 679 O O . GLN A 1 84 ? 24.530 -5.110 -29.429 1.00 82.38 84 GLN A O 1
ATOM 684 N N . SER A 1 85 ? 25.995 -3.871 -30.578 1.00 83.38 85 SER A N 1
ATOM 685 C CA . SER A 1 85 ? 25.494 -2.608 -30.029 1.00 83.38 85 SER A CA 1
ATOM 686 C C . SER A 1 85 ? 24.067 -2.316 -30.504 1.00 83.38 85 SER A C 1
ATOM 688 O O . SER A 1 85 ? 23.232 -1.920 -29.686 1.00 83.38 85 SER A O 1
ATOM 690 N N . ALA A 1 86 ? 23.752 -2.611 -31.769 1.00 84.44 86 ALA A N 1
ATOM 691 C CA . ALA A 1 86 ? 22.399 -2.504 -32.309 1.00 84.44 86 ALA A CA 1
ATOM 692 C C . ALA A 1 86 ? 21.417 -3.488 -31.638 1.00 84.44 86 ALA A C 1
ATOM 694 O O . ALA A 1 86 ? 20.285 -3.114 -31.311 1.00 84.44 86 ALA A O 1
ATOM 695 N N . GLU A 1 87 ? 21.843 -4.729 -31.378 1.00 83.31 87 GLU A N 1
ATOM 696 C CA . GLU A 1 87 ? 21.031 -5.724 -30.665 1.00 83.31 87 GLU A CA 1
ATOM 697 C C . GLU A 1 87 ? 20.780 -5.317 -29.201 1.00 83.31 87 GLU A C 1
ATOM 699 O O . GLU A 1 87 ? 19.642 -5.377 -28.722 1.00 83.31 87 GLU A O 1
ATOM 704 N N . ASN A 1 88 ? 21.808 -4.815 -28.509 1.00 82.69 88 ASN A N 1
ATOM 705 C CA . ASN A 1 88 ? 21.693 -4.294 -27.146 1.00 82.69 88 ASN A CA 1
ATOM 706 C C . ASN A 1 88 ? 20.717 -3.112 -27.066 1.00 82.69 88 ASN A C 1
ATOM 708 O O . ASN A 1 88 ? 19.885 -3.066 -26.159 1.00 82.69 88 ASN A O 1
ATOM 712 N N . GLU A 1 89 ? 20.781 -2.169 -28.011 1.00 86.69 89 GLU A N 1
ATOM 713 C CA . GLU A 1 89 ? 19.855 -1.033 -28.052 1.00 86.69 89 GLU A CA 1
ATOM 714 C C . GLU A 1 89 ? 18.410 -1.504 -28.277 1.00 86.69 89 GLU A C 1
ATOM 716 O O . GLU A 1 89 ? 17.480 -1.018 -27.624 1.00 86.69 89 GLU A O 1
ATOM 721 N N . LYS A 1 90 ? 18.205 -2.495 -29.155 1.00 85.56 90 LYS A N 1
ATOM 722 C CA . LYS A 1 90 ? 16.889 -3.107 -29.385 1.00 85.56 90 LYS A CA 1
ATOM 723 C C . LYS A 1 90 ? 16.351 -3.777 -28.117 1.00 85.56 90 LYS A C 1
ATOM 725 O O . LYS A 1 90 ? 15.187 -3.567 -27.769 1.00 85.56 90 LYS A O 1
ATOM 730 N N . TRP A 1 91 ? 17.187 -4.530 -27.404 1.00 82.31 91 TRP A N 1
ATOM 731 C CA . TRP A 1 91 ? 16.813 -5.186 -26.149 1.00 82.31 91 TRP A CA 1
ATOM 732 C C . TRP A 1 91 ? 16.492 -4.175 -25.040 1.00 82.31 91 TRP A C 1
ATOM 734 O O . TRP A 1 91 ? 15.464 -4.301 -24.373 1.00 82.31 91 TRP A O 1
ATOM 744 N N . GLN A 1 92 ? 17.295 -3.114 -24.900 1.00 86.44 92 GLN A N 1
ATOM 745 C CA . GLN A 1 92 ? 17.020 -2.016 -23.967 1.00 86.44 92 GLN A CA 1
ATOM 746 C C . GLN A 1 92 ? 15.704 -1.302 -24.291 1.00 86.44 92 GLN A C 1
ATOM 748 O O . GLN A 1 92 ? 14.902 -1.048 -23.393 1.00 86.44 92 GLN A O 1
ATOM 753 N N . LYS A 1 93 ? 15.435 -1.002 -25.569 1.00 88.69 93 LYS A N 1
ATOM 754 C CA . LYS A 1 93 ? 14.156 -0.403 -25.989 1.00 88.69 93 LYS A CA 1
ATOM 755 C C . LYS A 1 93 ? 12.976 -1.305 -25.641 1.00 88.69 93 LYS A C 1
ATOM 757 O O . LYS A 1 93 ? 11.999 -0.821 -25.077 1.00 88.69 93 LYS A O 1
ATOM 762 N N . MET A 1 94 ? 13.082 -2.601 -25.926 1.00 83.50 94 MET A N 1
ATOM 763 C CA . MET A 1 94 ? 12.039 -3.578 -25.609 1.00 83.50 94 MET A CA 1
ATOM 764 C C . MET A 1 94 ? 11.789 -3.686 -24.098 1.00 83.50 94 MET A C 1
ATOM 766 O O . MET A 1 94 ? 10.636 -3.745 -23.670 1.00 83.50 94 MET A O 1
ATOM 770 N N . GLN A 1 95 ? 12.842 -3.655 -23.280 1.00 84.94 95 GLN A N 1
ATOM 771 C CA . GLN A 1 95 ? 12.718 -3.617 -21.822 1.00 84.94 95 GLN A CA 1
ATOM 772 C C . GLN A 1 95 ? 12.042 -2.366 -21.314 1.00 84.94 95 GLN A C 1
ATOM 774 O O . GLN A 1 95 ? 11.107 -2.467 -20.528 1.00 84.94 95 GLN A O 1
ATOM 779 N N . ASN A 1 96 ? 12.498 -1.206 -21.778 1.00 88.69 96 ASN A N 1
ATOM 780 C CA . ASN A 1 96 ? 11.935 0.072 -21.375 1.00 88.69 96 ASN A CA 1
ATOM 781 C C . ASN A 1 96 ? 10.452 0.144 -21.746 1.00 88.69 96 ASN A C 1
ATOM 783 O O . ASN A 1 96 ? 9.640 0.624 -20.960 1.00 88.69 96 ASN A O 1
ATOM 787 N N . GLU A 1 97 ? 10.081 -0.359 -22.923 1.00 89.25 97 GLU A N 1
ATOM 788 C CA . GLU A 1 97 ? 8.686 -0.415 -23.351 1.00 89.25 97 GLU A CA 1
ATOM 789 C C . GLU A 1 97 ? 7.867 -1.386 -22.492 1.00 89.25 97 GLU A C 1
ATOM 791 O O . GLU A 1 97 ? 6.776 -1.043 -22.037 1.00 89.25 97 GLU A O 1
ATOM 796 N N . CYS A 1 98 ? 8.411 -2.567 -22.191 1.00 86.75 98 CYS A N 1
ATOM 797 C CA . CYS A 1 98 ? 7.732 -3.531 -21.331 1.00 86.75 98 CYS A CA 1
ATOM 798 C C . CYS A 1 98 ? 7.549 -2.994 -19.903 1.00 86.75 98 CYS A C 1
ATOM 800 O O . CYS A 1 98 ? 6.444 -3.054 -19.368 1.00 86.75 98 CYS A O 1
ATOM 802 N N . GLN A 1 99 ? 8.584 -2.381 -19.321 1.00 86.50 99 GLN A N 1
ATOM 803 C CA . GLN A 1 99 ? 8.513 -1.716 -18.017 1.00 86.50 99 GLN A CA 1
ATOM 804 C C . GLN A 1 99 ? 7.461 -0.607 -18.014 1.00 86.50 99 GLN A C 1
ATOM 806 O O . GLN A 1 99 ? 6.607 -0.584 -17.136 1.00 86.50 99 GLN A O 1
ATOM 811 N N . LYS A 1 100 ? 7.426 0.252 -19.042 1.00 89.44 100 LYS A N 1
ATOM 812 C CA . LYS A 1 100 ? 6.400 1.302 -19.158 1.00 89.44 100 LYS A CA 1
ATOM 813 C C . LYS A 1 100 ? 4.980 0.743 -19.173 1.00 89.44 100 LYS A C 1
ATOM 815 O O . LYS A 1 100 ? 4.089 1.335 -18.558 1.00 89.44 100 LYS A O 1
ATOM 820 N N . GLN A 1 101 ? 4.757 -0.365 -19.879 1.00 87.56 101 GLN A N 1
ATOM 821 C CA . GLN A 1 101 ? 3.453 -1.027 -19.918 1.00 87.56 101 GLN A CA 1
ATOM 822 C C . GLN A 1 101 ? 3.090 -1.622 -18.554 1.00 87.56 101 GLN A C 1
ATOM 824 O O . GLN A 1 101 ? 1.957 -1.449 -18.099 1.00 87.56 101 GLN A O 1
ATOM 829 N N . GLN A 1 102 ? 4.050 -2.257 -17.875 1.00 87.06 102 GLN A N 1
ATOM 830 C CA . GLN A 1 102 ? 3.842 -2.786 -16.529 1.00 87.06 102 GLN A CA 1
ATOM 831 C C . GLN A 1 102 ? 3.517 -1.673 -15.531 1.00 87.06 102 GLN A C 1
ATOM 833 O O . GLN A 1 102 ? 2.500 -1.746 -14.840 1.00 87.06 102 GLN A O 1
ATOM 838 N N . ASP A 1 103 ? 4.303 -0.599 -15.533 1.00 88.12 103 ASP A N 1
ATOM 839 C CA . ASP A 1 103 ? 4.102 0.570 -14.681 1.00 88.12 103 ASP A CA 1
ATOM 840 C C . ASP A 1 103 ? 2.738 1.217 -14.929 1.00 88.12 103 ASP A C 1
ATOM 842 O O . ASP A 1 103 ? 2.062 1.632 -13.990 1.00 88.12 103 ASP A O 1
ATOM 846 N N . ALA A 1 104 ? 2.279 1.293 -16.182 1.00 88.44 104 ALA A N 1
ATOM 847 C CA . ALA A 1 104 ? 0.966 1.850 -16.498 1.00 88.44 104 ALA A CA 1
ATOM 848 C C . ALA A 1 104 ? -0.179 1.062 -15.850 1.00 88.44 104 ALA A C 1
ATOM 850 O O . ALA A 1 104 ? -1.0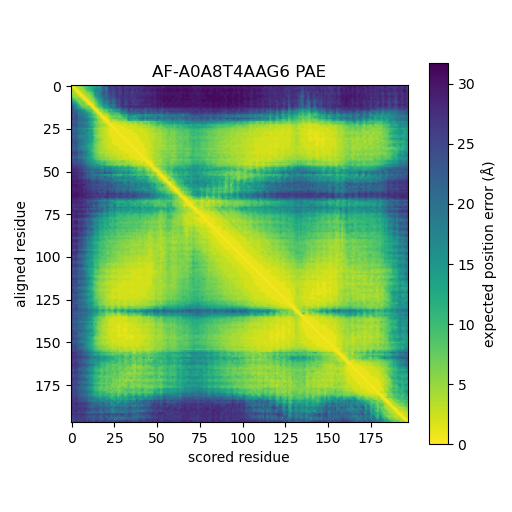95 1.665 -15.281 1.00 88.44 104 ALA A O 1
ATOM 851 N N . VAL A 1 105 ? -0.113 -0.267 -15.897 1.00 89.75 105 VAL A N 1
ATOM 852 C CA . VAL A 1 105 ? -1.128 -1.141 -15.298 1.00 89.75 105 VAL A CA 1
ATOM 853 C C . VAL A 1 105 ? -1.001 -1.157 -13.770 1.00 89.75 105 VAL A C 1
ATOM 855 O O . VAL A 1 105 ? -2.015 -1.017 -13.080 1.00 89.75 105 VAL A O 1
ATOM 858 N N . LEU A 1 106 ? 0.223 -1.236 -13.231 1.00 87.75 106 LEU A N 1
ATOM 859 C CA . LEU A 1 106 ? 0.491 -1.160 -11.790 1.00 87.75 106 LEU A CA 1
ATOM 860 C C . LEU A 1 106 ? -0.007 0.153 -11.194 1.00 87.75 106 LEU A C 1
ATOM 862 O O . LEU A 1 106 ? -0.640 0.130 -10.143 1.00 87.75 106 LEU A O 1
ATOM 866 N N . ARG A 1 107 ? 0.202 1.289 -11.867 1.00 88.69 107 ARG A N 1
ATOM 867 C CA . ARG A 1 107 ? -0.304 2.595 -11.419 1.00 88.69 107 ARG A CA 1
ATOM 868 C C . ARG A 1 107 ? -1.815 2.584 -11.218 1.00 88.69 107 ARG A C 1
ATOM 870 O O . ARG A 1 107 ? -2.307 3.045 -10.189 1.00 88.69 107 ARG A O 1
ATOM 877 N N . ILE A 1 108 ? -2.564 2.041 -12.179 1.00 89.94 108 ILE A N 1
ATOM 878 C CA . ILE A 1 108 ? -4.030 1.957 -12.092 1.00 89.94 108 ILE A CA 1
ATOM 879 C C . ILE A 1 108 ? -4.439 1.006 -10.963 1.00 89.94 108 ILE A C 1
ATOM 881 O O . ILE A 1 108 ? -5.312 1.342 -10.159 1.00 89.94 108 ILE A O 1
ATOM 885 N N . TYR A 1 109 ? -3.789 -0.155 -10.881 1.00 91.56 109 TYR A N 1
ATOM 886 C CA . TYR A 1 109 ? -4.037 -1.149 -9.844 1.00 91.56 109 TYR A CA 1
ATOM 887 C C . TYR A 1 109 ? -3.788 -0.582 -8.437 1.00 91.56 109 TYR A C 1
ATOM 889 O O . TYR A 1 109 ? -4.698 -0.556 -7.608 1.00 91.56 109 TYR A O 1
ATOM 897 N N . ASN A 1 110 ? -2.598 -0.032 -8.199 1.00 90.38 110 ASN A N 1
ATOM 898 C CA . ASN A 1 110 ? -2.173 0.555 -6.929 1.00 90.38 110 ASN A CA 1
ATOM 899 C C . ASN A 1 110 ? -3.069 1.721 -6.502 1.00 90.38 110 ASN A C 1
ATOM 901 O O . ASN A 1 110 ? -3.423 1.831 -5.326 1.00 90.38 110 ASN A O 1
ATOM 905 N N . ARG A 1 111 ? -3.506 2.555 -7.454 1.00 89.25 111 ARG A N 1
ATOM 906 C CA . ARG A 1 111 ? -4.473 3.626 -7.190 1.00 89.25 111 ARG A CA 1
ATOM 907 C C . ARG A 1 111 ? -5.797 3.072 -6.664 1.00 89.25 111 ARG A C 1
ATOM 909 O O . ARG A 1 111 ? -6.301 3.559 -5.654 1.00 89.25 111 ARG A O 1
ATOM 916 N N . ASN A 1 112 ? -6.345 2.051 -7.317 1.00 91.50 112 ASN A N 1
ATOM 917 C CA . ASN A 1 112 ? -7.619 1.455 -6.913 1.00 91.50 112 ASN A CA 1
ATOM 918 C C . ASN A 1 112 ? -7.504 0.761 -5.547 1.00 91.50 112 ASN A C 1
ATOM 920 O O . ASN A 1 112 ? -8.356 0.963 -4.682 1.00 91.50 112 ASN A O 1
ATOM 924 N N . VAL A 1 113 ? -6.414 0.026 -5.307 1.00 92.75 113 VAL A N 1
ATOM 925 C CA . VAL A 1 113 ? -6.146 -0.623 -4.014 1.00 92.75 113 VAL A CA 1
ATOM 926 C C . VAL A 1 113 ? -6.011 0.400 -2.882 1.00 92.75 113 VAL A C 1
ATOM 928 O O . VAL A 1 113 ? -6.563 0.192 -1.799 1.00 92.75 113 VAL A O 1
ATOM 931 N N . SER A 1 114 ? -5.329 1.523 -3.127 1.00 91.44 114 SER A N 1
ATOM 932 C CA . SER A 1 114 ? -5.222 2.616 -2.155 1.00 91.44 114 SER A CA 1
ATOM 933 C C . SER A 1 114 ? -6.602 3.153 -1.761 1.00 91.44 114 SER A C 1
ATOM 935 O O . SER A 1 114 ? -6.911 3.254 -0.573 1.00 91.44 114 SER A O 1
ATOM 937 N N . ILE A 1 115 ? -7.476 3.407 -2.743 1.00 90.50 115 ILE A N 1
ATOM 938 C CA . ILE A 1 115 ? -8.846 3.890 -2.508 1.00 90.50 115 ILE A CA 1
ATOM 939 C C . ILE A 1 115 ? -9.658 2.877 -1.686 1.00 90.50 115 ILE A C 1
ATOM 941 O O . ILE A 1 115 ? -10.322 3.264 -0.723 1.00 90.50 115 ILE A O 1
ATOM 945 N N . ILE A 1 116 ? -9.570 1.582 -2.008 1.00 93.81 116 ILE A N 1
ATOM 946 C CA . ILE A 1 116 ? -10.270 0.519 -1.266 1.00 93.81 116 ILE A CA 1
ATOM 947 C C . ILE A 1 116 ? -9.812 0.475 0.198 1.00 93.81 116 ILE A C 1
ATOM 949 O O . ILE A 1 116 ? -10.651 0.412 1.102 1.00 93.81 116 ILE A O 1
ATOM 953 N N . LEU A 1 117 ? -8.501 0.554 0.455 1.00 93.69 117 LEU A N 1
ATOM 954 C CA . LEU A 1 117 ? -7.956 0.572 1.818 1.00 93.69 117 LEU A CA 1
ATOM 955 C C . LEU A 1 117 ? -8.407 1.800 2.608 1.00 93.69 117 LEU A C 1
ATOM 957 O O . LEU A 1 117 ? -8.738 1.677 3.786 1.00 93.69 117 LEU A O 1
ATOM 961 N N . LEU A 1 118 ? -8.451 2.969 1.969 1.00 92.38 118 LEU A N 1
ATOM 962 C CA . LEU A 1 118 ? -8.891 4.212 2.600 1.00 92.38 118 LEU A CA 1
ATOM 963 C C . LEU A 1 118 ? -10.367 4.166 2.985 1.00 92.38 118 LEU A C 1
ATOM 965 O O . LEU A 1 118 ? -10.709 4.487 4.123 1.00 92.38 118 LEU A O 1
ATOM 969 N N . ILE A 1 119 ? -11.232 3.732 2.065 1.00 93.44 119 ILE A N 1
ATOM 970 C CA . ILE A 1 119 ? -12.669 3.589 2.330 1.00 93.44 119 ILE A CA 1
ATOM 971 C C . ILE A 1 119 ? -12.888 2.566 3.446 1.00 93.44 119 ILE A C 1
ATOM 973 O O . ILE A 1 119 ? -13.597 2.848 4.409 1.00 93.44 119 ILE A O 1
ATOM 977 N N . THR A 1 120 ? -12.230 1.409 3.370 1.00 95.56 120 THR A N 1
ATOM 978 C CA . THR A 1 120 ? -12.350 0.356 4.390 1.00 95.56 120 THR A CA 1
ATOM 979 C C . THR A 1 120 ? -11.836 0.826 5.752 1.00 95.56 120 THR A C 1
ATOM 981 O O . THR A 1 120 ? -12.476 0.586 6.776 1.00 95.56 120 THR A O 1
ATOM 984 N N . GLY A 1 121 ? -10.716 1.553 5.779 1.00 95.06 121 GLY A N 1
ATOM 985 C CA . GLY A 1 121 ? -10.174 2.159 6.992 1.00 95.06 121 GLY A CA 1
ATOM 986 C C . GLY A 1 121 ? -11.125 3.187 7.606 1.00 95.06 121 GLY A C 1
ATOM 987 O O . GLY A 1 121 ? -11.376 3.142 8.810 1.00 95.06 121 GLY A O 1
ATOM 988 N N . MET A 1 122 ? -11.726 4.058 6.789 1.00 92.69 122 MET A N 1
ATOM 989 C CA . MET A 1 122 ? -12.745 5.015 7.236 1.00 92.69 122 MET A CA 1
ATOM 990 C C . MET A 1 122 ? -13.997 4.316 7.774 1.00 92.69 122 MET A C 1
ATOM 992 O O . MET A 1 122 ? -14.469 4.667 8.854 1.00 92.69 122 MET A O 1
ATOM 996 N N . LEU A 1 123 ? -14.504 3.296 7.077 1.00 94.38 123 LEU A N 1
ATOM 997 C CA . LEU A 1 123 ? -15.633 2.496 7.554 1.00 94.38 123 LEU A CA 1
ATOM 998 C C . LEU A 1 123 ? -15.312 1.832 8.895 1.00 94.38 123 LEU A C 1
ATOM 1000 O O . LEU A 1 123 ? -16.143 1.883 9.794 1.00 94.38 123 LEU A O 1
ATOM 1004 N N . SER A 1 124 ? -14.099 1.302 9.072 1.00 94.75 124 SER A N 1
ATOM 1005 C CA . SER A 1 124 ? -13.641 0.735 10.347 1.00 94.75 124 SER A CA 1
ATOM 1006 C C . SER A 1 124 ? -13.622 1.763 11.489 1.00 94.75 124 SER A C 1
ATOM 1008 O O . SER A 1 124 ? -13.958 1.437 12.628 1.00 94.75 124 SER A O 1
ATOM 1010 N N . LEU A 1 125 ? -13.247 3.016 11.211 1.00 92.06 125 LEU A N 1
ATOM 1011 C CA . LEU A 1 125 ? -13.312 4.100 12.200 1.00 92.06 125 LEU A CA 1
ATOM 1012 C C . LEU A 1 125 ? -14.754 4.481 12.545 1.00 92.06 125 LEU A C 1
ATOM 1014 O O . LEU A 1 125 ? -15.058 4.793 13.692 1.00 92.06 125 LEU A O 1
ATOM 1018 N N . ILE A 1 126 ? -15.648 4.465 11.559 1.00 90.12 126 ILE A N 1
ATOM 1019 C CA . ILE A 1 126 ? -17.062 4.774 11.771 1.00 90.12 126 ILE A CA 1
ATOM 1020 C C . ILE A 1 126 ? -17.732 3.651 12.569 1.00 90.12 126 ILE A C 1
ATOM 1022 O O . ILE A 1 126 ? -18.427 3.934 13.545 1.00 90.12 126 ILE A O 1
ATOM 1026 N N . THR A 1 127 ? -17.499 2.382 12.216 1.00 90.06 127 THR A N 1
ATOM 1027 C CA . THR A 1 127 ? -18.065 1.229 12.934 1.00 90.06 127 THR A CA 1
ATOM 1028 C C . THR A 1 127 ? -17.571 1.156 14.374 1.00 90.06 127 THR A C 1
ATOM 1030 O O . THR A 1 127 ? -18.340 0.773 15.257 1.00 90.06 127 THR A O 1
ATOM 1033 N N . SER A 1 128 ? -16.341 1.603 14.654 1.00 90.12 128 SER A N 1
ATOM 1034 C CA . SER A 1 128 ? -15.827 1.653 16.026 1.00 90.12 128 SER A CA 1
ATOM 1035 C C . SER A 1 128 ? -16.642 2.573 16.943 1.00 90.12 128 SER A C 1
ATOM 1037 O O . SER A 1 128 ? -16.739 2.298 18.140 1.00 90.12 128 SER A O 1
ATOM 1039 N N . LEU A 1 129 ? -17.282 3.616 16.397 1.00 85.62 129 LEU A N 1
ATOM 1040 C CA . LEU A 1 129 ? -18.166 4.501 17.157 1.00 85.62 129 LEU A CA 1
ATOM 1041 C C . LEU A 1 129 ? -19.510 3.867 17.511 1.00 85.62 129 LEU A C 1
ATOM 1043 O O . LEU A 1 129 ? -20.143 4.315 18.460 1.00 85.62 129 LEU A O 1
ATOM 1047 N N . PHE A 1 130 ? -19.970 2.871 16.756 1.00 85.44 130 PHE A N 1
ATOM 1048 C CA . PHE A 1 130 ? -21.226 2.179 17.053 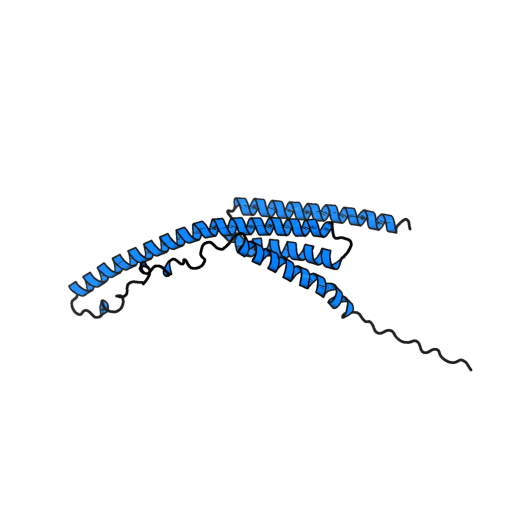1.00 85.44 130 PHE A CA 1
ATOM 1049 C C . PHE A 1 130 ? -21.023 1.057 18.082 1.00 85.44 130 PHE A C 1
ATOM 1051 O O . PHE A 1 130 ? -21.926 0.755 18.859 1.00 85.44 130 PHE A O 1
ATOM 1058 N N . ILE A 1 131 ? -19.819 0.480 18.157 1.00 83.31 131 ILE A N 1
ATOM 1059 C CA . ILE A 1 131 ? -19.475 -0.633 19.058 1.00 83.31 131 ILE A CA 1
ATOM 1060 C C . ILE A 1 131 ? -18.962 -0.092 20.411 1.00 83.31 131 ILE A C 1
ATOM 1062 O O . ILE A 1 131 ? -17.904 -0.472 20.905 1.00 83.31 131 ILE A O 1
ATOM 1066 N N . VAL A 1 132 ? -19.700 0.828 21.042 1.00 71.75 132 VAL A N 1
ATOM 1067 C CA . VAL A 1 132 ? -19.280 1.455 22.321 1.00 71.75 132 VAL A CA 1
ATOM 1068 C C . VAL A 1 132 ? -19.381 0.486 23.507 1.00 71.75 132 VAL A C 1
ATOM 1070 O O . VAL A 1 132 ? -18.684 0.648 24.508 1.00 71.75 132 VAL A O 1
ATOM 1073 N N . SER A 1 133 ? -20.209 -0.557 23.394 1.00 71.06 133 SER A N 1
ATOM 1074 C CA . SER A 1 133 ? -20.489 -1.512 24.475 1.00 71.06 133 SER A CA 1
ATOM 1075 C C . SER A 1 133 ? -19.288 -2.369 24.887 1.00 71.06 133 SER A C 1
ATOM 1077 O O . SER A 1 133 ? -19.241 -2.838 26.024 1.00 71.06 133 SER A O 1
ATOM 1079 N N . VAL A 1 134 ? -18.295 -2.555 24.007 1.00 81.75 134 VAL A N 1
ATOM 1080 C CA . VAL A 1 134 ? -17.099 -3.363 24.289 1.00 81.75 134 VAL A CA 1
ATOM 1081 C C . VAL A 1 134 ? -15.843 -2.554 23.986 1.00 81.75 134 VAL A C 1
ATOM 1083 O O . VAL A 1 134 ? -15.369 -2.502 22.850 1.00 81.75 134 VAL A O 1
ATOM 1086 N N . SER A 1 135 ? -15.263 -1.948 25.027 1.00 83.38 135 SER A N 1
ATOM 1087 C CA . SER A 1 135 ? -14.147 -1.001 24.887 1.00 83.38 135 SER A CA 1
ATOM 1088 C C . SER A 1 135 ? -12.959 -1.583 24.109 1.00 83.38 135 SER A C 1
ATOM 1090 O O . SER A 1 135 ? -12.395 -0.903 23.258 1.00 83.38 135 SER A O 1
ATOM 1092 N N . SER A 1 136 ? -12.605 -2.854 24.331 1.00 88.06 136 SER A N 1
ATOM 1093 C CA . SER A 1 136 ? -11.493 -3.507 23.622 1.00 88.06 136 SER A CA 1
ATOM 1094 C C . SER A 1 136 ? -11.745 -3.678 22.119 1.00 88.06 136 SER A C 1
ATOM 1096 O O . SER A 1 136 ? -10.805 -3.565 21.334 1.00 88.06 136 SER A O 1
ATOM 1098 N N . VAL A 1 137 ? -12.994 -3.919 21.707 1.00 88.81 137 VAL A N 1
ATOM 1099 C CA . VAL A 1 137 ? -13.356 -4.074 20.287 1.00 88.81 137 VAL A CA 1
ATOM 1100 C C . VAL A 1 137 ? -13.333 -2.716 19.593 1.00 88.81 137 VAL A C 1
ATOM 1102 O O . VAL A 1 137 ? -12.736 -2.590 18.524 1.00 88.81 137 VAL A O 1
ATOM 1105 N N . ALA A 1 138 ? -13.878 -1.678 20.236 1.00 89.75 138 ALA A N 1
ATOM 1106 C CA . ALA A 1 138 ? -13.823 -0.309 19.725 1.00 89.75 138 ALA A CA 1
ATOM 1107 C C . ALA A 1 138 ? -12.378 0.172 19.499 1.00 89.75 138 ALA A C 1
ATOM 1109 O O . ALA A 1 138 ? -12.078 0.773 18.463 1.00 89.75 138 ALA A O 1
ATOM 1110 N N . TYR A 1 139 ? -11.460 -0.119 20.431 1.00 90.56 139 TYR A N 1
ATOM 1111 C CA . TYR A 1 139 ? -10.039 0.195 20.249 1.00 90.56 139 TYR A CA 1
ATOM 1112 C C . TYR A 1 139 ? -9.418 -0.599 19.097 1.00 90.56 139 TYR A C 1
ATOM 1114 O O . TYR A 1 139 ? -8.699 -0.009 18.292 1.00 90.56 139 TYR A O 1
ATOM 1122 N N . GLY A 1 140 ? -9.748 -1.887 18.964 1.00 92.69 140 GLY A N 1
ATOM 1123 C CA . GLY A 1 140 ? -9.266 -2.732 17.871 1.00 92.69 140 GLY A CA 1
ATOM 1124 C C . GLY A 1 140 ? -9.652 -2.193 16.493 1.00 92.69 140 GLY A C 1
ATOM 1125 O O . GLY A 1 140 ? -8.781 -1.998 15.649 1.00 92.69 140 GLY A O 1
ATOM 1126 N N . PHE A 1 141 ? -10.929 -1.864 16.287 1.00 94.06 141 PHE A N 1
ATOM 1127 C CA . PHE A 1 141 ? -11.413 -1.274 15.030 1.00 94.06 141 PHE A CA 1
ATOM 1128 C C . PHE A 1 141 ? -10.859 0.134 14.779 1.00 94.06 141 PHE A C 1
ATOM 1130 O O . PHE A 1 141 ? -10.545 0.479 13.639 1.00 94.06 141 PHE A O 1
ATOM 1137 N N . SER A 1 142 ? -10.688 0.939 15.833 1.00 92.88 142 SER A N 1
ATOM 1138 C CA . SER A 1 142 ? -10.127 2.288 15.700 1.00 92.88 142 SER A CA 1
ATOM 1139 C C . SER A 1 142 ? -8.668 2.245 15.246 1.00 92.88 142 SER A C 1
ATOM 1141 O O . SER A 1 142 ? -8.307 2.849 14.239 1.00 92.88 142 SER A O 1
ATOM 1143 N N . PHE A 1 143 ? -7.824 1.496 15.959 1.00 94.50 143 PHE A N 1
ATOM 1144 C CA . PHE A 1 143 ? -6.413 1.360 15.600 1.00 94.50 143 PHE A CA 1
ATOM 1145 C C . PHE A 1 143 ? -6.226 0.581 14.300 1.00 94.50 143 PHE A C 1
ATOM 1147 O O . PHE A 1 143 ? -5.371 0.947 13.501 1.00 94.50 143 PHE A O 1
ATOM 1154 N N . GLY A 1 144 ? -7.046 -0.437 14.045 1.00 95.50 144 GLY A N 1
ATOM 1155 C CA . GLY A 1 144 ? -7.014 -1.185 12.793 1.00 95.50 144 GLY A CA 1
ATOM 1156 C C . GLY A 1 144 ? -7.339 -0.309 11.583 1.00 95.50 144 GLY A C 1
ATOM 1157 O O . GLY A 1 144 ? -6.610 -0.347 10.596 1.00 95.50 144 GLY A O 1
ATOM 1158 N N . GLY A 1 145 ? -8.351 0.559 11.688 1.00 95.31 145 GLY A N 1
ATOM 1159 C CA . GLY A 1 145 ? -8.664 1.548 10.653 1.00 95.31 145 GLY A CA 1
ATOM 1160 C C . GLY A 1 145 ? -7.512 2.524 10.397 1.00 95.31 145 GLY A C 1
ATOM 1161 O O . GLY A 1 145 ? -7.163 2.772 9.244 1.00 95.31 145 GLY A O 1
ATOM 1162 N N . ILE A 1 146 ? -6.861 3.015 11.460 1.00 94.94 146 ILE A N 1
ATOM 1163 C CA . ILE A 1 146 ? -5.670 3.878 11.345 1.00 94.94 146 ILE A CA 1
ATOM 1164 C C . ILE A 1 146 ? -4.528 3.142 10.639 1.00 94.94 146 ILE A C 1
ATOM 1166 O O . ILE A 1 146 ? -3.911 3.704 9.739 1.00 94.94 146 ILE A O 1
ATOM 1170 N N . VAL A 1 147 ? -4.252 1.890 11.015 1.00 96.75 147 VAL A N 1
ATOM 1171 C CA . VAL A 1 147 ? -3.189 1.083 10.398 1.00 96.75 147 VAL A CA 1
ATOM 1172 C C . VAL A 1 147 ? -3.478 0.838 8.917 1.00 96.75 147 VAL A C 1
ATOM 1174 O O . VAL A 1 147 ? -2.571 0.972 8.101 1.00 96.75 147 VAL A O 1
ATOM 1177 N N . LEU A 1 148 ? -4.727 0.550 8.540 1.00 96.19 148 LEU A N 1
ATOM 1178 C CA . LEU A 1 148 ? -5.117 0.399 7.133 1.00 96.19 148 LEU A CA 1
ATOM 1179 C C . LEU A 1 148 ? -4.871 1.679 6.329 1.00 96.19 148 LEU A C 1
ATOM 1181 O O . LEU A 1 148 ? -4.267 1.618 5.258 1.00 96.19 148 LEU A O 1
ATOM 1185 N N . ILE A 1 149 ? -5.283 2.833 6.861 1.00 93.81 149 ILE A N 1
ATOM 1186 C CA . ILE A 1 149 ? -5.041 4.141 6.235 1.00 93.81 149 ILE A CA 1
ATOM 1187 C C . ILE A 1 149 ? -3.536 4.409 6.130 1.00 93.81 149 ILE A C 1
ATOM 1189 O O . ILE A 1 149 ? -3.056 4.850 5.088 1.00 93.81 149 ILE A O 1
ATOM 1193 N N . PHE A 1 150 ? -2.773 4.100 7.177 1.00 94.38 150 PHE A N 1
ATOM 1194 C CA . PHE A 1 150 ? -1.325 4.274 7.182 1.00 94.38 150 PHE A CA 1
ATOM 1195 C C . PHE A 1 150 ? -0.640 3.419 6.111 1.00 94.38 150 PHE A C 1
ATOM 1197 O O . PHE A 1 150 ? 0.201 3.928 5.371 1.00 94.38 150 PHE A O 1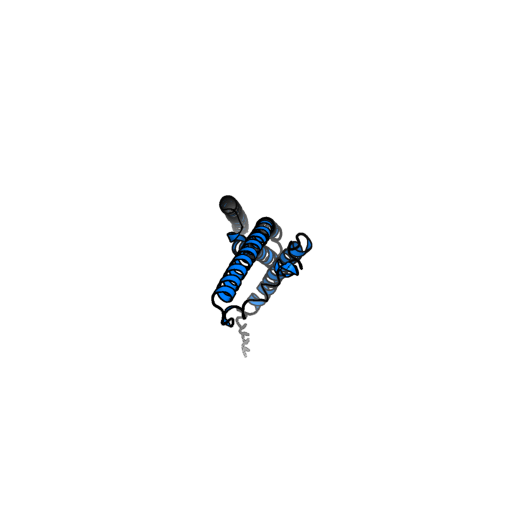
ATOM 1204 N N . ILE A 1 151 ? -1.033 2.149 5.972 1.00 93.31 151 ILE A N 1
ATOM 1205 C CA . ILE A 1 151 ? -0.519 1.279 4.908 1.00 93.31 151 ILE A CA 1
ATOM 1206 C C . ILE A 1 151 ? -0.920 1.824 3.534 1.00 93.31 151 ILE A C 1
ATOM 1208 O O . ILE A 1 151 ? -0.091 1.827 2.626 1.00 93.31 151 ILE A O 1
ATOM 1212 N N . ALA A 1 152 ? -2.151 2.322 3.380 1.00 91.69 152 ALA A N 1
ATOM 1213 C CA . ALA A 1 152 ? -2.613 2.921 2.130 1.00 91.69 152 ALA A CA 1
ATOM 1214 C C . ALA A 1 152 ? -1.742 4.112 1.703 1.00 91.69 152 ALA A C 1
ATOM 1216 O O . ALA A 1 152 ? -1.401 4.233 0.525 1.00 91.69 152 ALA A O 1
ATOM 1217 N N . ILE A 1 153 ? -1.359 4.952 2.671 1.00 89.44 153 ILE A N 1
ATOM 1218 C CA . ILE A 1 153 ? -0.445 6.077 2.476 1.00 89.44 153 ILE A CA 1
ATOM 1219 C C . ILE A 1 153 ? 0.937 5.532 2.123 1.00 89.44 153 ILE A C 1
ATOM 1221 O O . ILE A 1 153 ? 1.345 5.661 0.981 1.00 89.44 153 ILE A O 1
ATOM 1225 N N . VAL A 1 154 ? 1.638 4.860 3.039 1.00 91.12 154 VAL A N 1
ATOM 1226 C CA . VAL A 1 154 ? 3.055 4.493 2.844 1.00 91.12 154 VAL A CA 1
ATOM 1227 C C . VAL A 1 154 ? 3.278 3.642 1.595 1.00 91.12 154 VAL A C 1
ATOM 1229 O O . VAL A 1 154 ? 4.237 3.874 0.865 1.00 91.12 154 VAL A O 1
ATOM 1232 N N . LYS A 1 155 ? 2.404 2.664 1.337 1.00 87.88 155 LYS A N 1
ATOM 1233 C CA . LYS A 1 155 ? 2.618 1.693 0.260 1.00 87.88 155 LYS A CA 1
ATOM 1234 C C . LYS A 1 155 ? 2.274 2.240 -1.121 1.00 87.88 155 LYS A C 1
ATOM 1236 O O . LYS A 1 155 ? 2.929 1.869 -2.086 1.00 87.88 155 LYS A O 1
ATOM 1241 N N . TYR A 1 156 ? 1.246 3.077 -1.229 1.00 85.81 156 TYR A N 1
ATOM 1242 C CA . TYR A 1 156 ? 0.725 3.492 -2.534 1.00 85.81 156 TYR A CA 1
ATOM 1243 C C . TYR A 1 156 ? 0.931 4.979 -2.819 1.00 85.81 156 TYR A C 1
ATOM 1245 O O . TYR A 1 156 ? 0.573 5.426 -3.905 1.00 85.81 156 TYR A O 1
ATOM 1253 N N . TRP A 1 157 ? 1.533 5.741 -1.892 1.00 78.81 157 TRP A N 1
ATOM 1254 C CA . TRP A 1 157 ? 1.747 7.184 -2.035 1.00 78.81 157 TRP A CA 1
ATOM 1255 C C . TRP A 1 157 ? 2.339 7.550 -3.393 1.00 78.81 157 TRP A C 1
ATOM 1257 O O . TRP A 1 157 ? 1.785 8.412 -4.071 1.00 78.81 157 TRP A O 1
ATOM 1267 N N . THR A 1 158 ? 3.420 6.881 -3.812 1.00 79.44 158 THR A N 1
ATOM 1268 C CA . THR A 1 158 ? 4.203 7.218 -5.015 1.00 79.44 158 THR A CA 1
ATOM 1269 C C . THR A 1 158 ? 3.399 7.124 -6.307 1.00 79.44 158 THR A C 1
ATOM 1271 O O . THR A 1 158 ? 3.578 7.964 -7.183 1.00 79.44 158 THR A O 1
ATOM 1274 N N . GLU A 1 159 ? 2.446 6.198 -6.381 1.00 77.25 159 GLU A N 1
ATOM 1275 C CA . GLU A 1 159 ? 1.671 5.934 -7.600 1.00 77.25 159 GLU A CA 1
ATOM 1276 C C . GLU A 1 159 ? 0.420 6.810 -7.736 1.00 77.25 159 GLU A C 1
ATOM 1278 O O . GLU A 1 159 ? -0.238 6.820 -8.779 1.00 77.25 159 GLU A O 1
ATOM 1283 N N . LEU A 1 160 ? 0.063 7.560 -6.690 1.00 73.31 160 LEU A N 1
ATOM 1284 C CA . LEU A 1 160 ? -1.055 8.494 -6.745 1.00 73.31 160 LEU A CA 1
ATOM 1285 C C . LEU A 1 160 ? -0.648 9.807 -7.423 1.00 73.31 160 LEU A C 1
ATOM 1287 O O . LEU A 1 160 ? 0.371 10.402 -7.090 1.00 73.31 160 LEU A O 1
ATOM 1291 N N . GLN A 1 161 ? -1.509 10.305 -8.314 1.00 78.00 161 GLN A N 1
ATOM 1292 C CA . GLN A 1 161 ? -1.406 11.664 -8.850 1.00 78.00 161 GLN A CA 1
ATOM 1293 C C . GLN A 1 161 ? -1.478 12.697 -7.717 1.00 78.00 161 GLN A C 1
ATOM 1295 O O . GLN A 1 161 ? -2.271 12.540 -6.785 1.00 78.00 161 GLN A O 1
ATOM 1300 N N . ASP A 1 162 ? -0.719 13.787 -7.833 1.00 85.00 162 ASP A N 1
ATOM 1301 C CA . ASP A 1 162 ? -0.616 14.818 -6.788 1.00 85.00 162 ASP A CA 1
ATOM 1302 C C . ASP A 1 162 ? -1.977 15.391 -6.369 1.00 85.00 162 ASP A C 1
ATOM 1304 O O . ASP A 1 162 ? -2.252 15.564 -5.182 1.00 85.00 162 ASP A O 1
ATOM 1308 N N . PHE A 1 163 ? -2.880 15.579 -7.334 1.00 83.12 163 PHE A N 1
ATOM 1309 C CA . PHE A 1 163 ? -4.249 16.021 -7.077 1.00 83.12 163 PHE A CA 1
ATOM 1310 C C . PHE A 1 163 ? -5.050 15.033 -6.205 1.00 83.12 163 PHE A C 1
ATOM 1312 O O . PHE A 1 163 ? -5.736 15.439 -5.267 1.00 83.12 163 PHE A O 1
ATOM 1319 N N . MET A 1 164 ? -4.923 13.724 -6.456 1.00 79.25 164 MET A N 1
ATOM 1320 C CA . MET A 1 164 ? -5.597 12.689 -5.660 1.00 79.25 164 MET A CA 1
ATOM 1321 C C . MET A 1 164 ? -5.047 12.626 -4.233 1.00 79.25 164 MET A C 1
ATOM 1323 O O . MET A 1 164 ? -5.823 12.466 -3.290 1.00 79.25 164 MET A O 1
ATOM 1327 N N . ARG A 1 165 ? -3.727 12.796 -4.058 1.00 83.81 165 ARG A N 1
ATOM 1328 C CA . ARG A 1 165 ? -3.095 12.844 -2.727 1.00 83.81 165 ARG A CA 1
ATOM 1329 C C . ARG A 1 165 ? -3.687 13.968 -1.876 1.00 83.81 165 ARG A C 1
ATOM 1331 O O . ARG A 1 165 ? -4.006 13.741 -0.710 1.00 83.81 165 ARG A O 1
ATOM 1338 N N . PHE A 1 166 ? -3.886 15.149 -2.467 1.00 89.25 166 PHE A N 1
ATOM 1339 C CA . PHE A 1 166 ? -4.487 16.293 -1.779 1.00 89.25 166 PHE A CA 1
ATOM 1340 C C . PHE A 1 166 ? -5.934 16.019 -1.346 1.00 89.25 166 PHE A C 1
ATOM 1342 O O . PHE A 1 166 ? -6.271 16.231 -0.181 1.00 89.25 166 PHE A O 1
ATOM 1349 N N . ILE A 1 167 ? -6.772 15.484 -2.244 1.00 88.12 167 ILE A N 1
ATOM 1350 C CA . ILE A 1 167 ? -8.172 15.148 -1.924 1.00 88.12 167 ILE A CA 1
ATOM 1351 C C . ILE A 1 167 ? -8.248 14.115 -0.797 1.00 88.12 167 ILE A C 1
ATOM 1353 O O . ILE A 1 167 ? -9.026 14.281 0.143 1.00 88.12 167 ILE A O 1
ATOM 1357 N N . ILE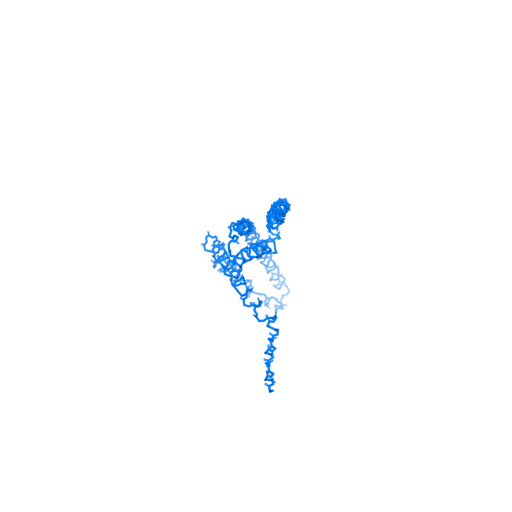 A 1 168 ? -7.435 13.060 -0.866 1.00 84.75 168 ILE A N 1
ATOM 1358 C CA . ILE A 1 168 ? -7.424 11.991 0.139 1.00 84.75 168 ILE A CA 1
ATOM 1359 C C . ILE A 1 168 ? -7.003 12.527 1.506 1.00 84.75 168 ILE A C 1
ATOM 1361 O O . ILE A 1 168 ? -7.672 12.243 2.500 1.00 84.75 168 ILE A O 1
ATOM 1365 N N . LEU A 1 169 ? -5.935 13.326 1.566 1.00 86.81 169 LEU A N 1
ATOM 1366 C CA . LEU A 1 169 ? -5.519 13.970 2.811 1.00 86.81 169 LEU A CA 1
ATOM 1367 C C . LEU A 1 169 ? -6.618 14.879 3.366 1.00 86.81 169 LEU A C 1
ATOM 1369 O O . LEU A 1 169 ? -6.889 14.835 4.566 1.00 86.81 169 LEU A O 1
ATOM 1373 N N . GLY A 1 170 ? -7.281 15.652 2.502 1.00 90.31 170 GLY A N 1
ATOM 1374 C CA . GLY A 1 170 ? -8.413 16.494 2.880 1.00 90.31 170 GLY A CA 1
ATOM 1375 C C . GLY A 1 170 ? -9.569 15.691 3.480 1.00 90.31 170 GLY A C 1
ATOM 1376 O O . GLY A 1 170 ? -10.085 16.058 4.535 1.00 90.31 170 GLY A O 1
ATOM 1377 N N . LEU A 1 171 ? -9.936 14.560 2.867 1.00 88.44 171 LEU A N 1
ATOM 1378 C CA . LEU A 1 171 ? -10.987 13.670 3.372 1.00 88.44 171 LEU A CA 1
ATOM 1379 C C . LEU A 1 171 ? -10.614 13.031 4.712 1.00 88.44 171 LEU A C 1
ATOM 1381 O O . LEU A 1 171 ? -11.421 13.057 5.642 1.00 88.44 171 LEU A O 1
ATOM 1385 N N . ILE A 1 172 ? -9.396 12.497 4.841 1.00 85.56 172 ILE A N 1
ATOM 1386 C CA . ILE A 1 172 ? -8.910 11.920 6.104 1.00 85.56 172 ILE A CA 1
ATOM 1387 C C . ILE A 1 172 ? -8.952 12.982 7.205 1.00 85.56 172 ILE A C 1
ATOM 1389 O O . ILE A 1 172 ? -9.451 12.716 8.299 1.00 85.56 172 ILE A O 1
ATOM 1393 N N . LEU A 1 173 ? -8.472 14.192 6.914 1.00 90.00 173 LEU A N 1
ATOM 1394 C CA . LEU A 1 173 ? -8.478 15.298 7.863 1.00 90.00 173 LEU A CA 1
ATOM 1395 C C . LEU A 1 173 ? -9.906 15.679 8.272 1.00 90.00 173 LEU A C 1
ATOM 1397 O O . LEU A 1 173 ? -10.176 15.801 9.465 1.00 90.00 173 LEU A O 1
ATOM 1401 N N . ALA A 1 174 ? -10.828 15.807 7.315 1.00 90.25 174 ALA A N 1
ATOM 1402 C CA . ALA A 1 174 ? -12.230 16.113 7.589 1.00 90.25 174 ALA A CA 1
ATOM 1403 C C . ALA A 1 174 ? -12.880 15.053 8.494 1.00 90.25 174 ALA A C 1
ATOM 1405 O O . ALA A 1 174 ? -13.542 15.401 9.473 1.00 90.25 174 ALA A O 1
ATOM 1406 N N . VAL A 1 175 ? -12.633 13.765 8.224 1.00 86.50 175 VAL A N 1
ATOM 1407 C CA . VAL A 1 175 ? -13.114 12.658 9.065 1.00 86.50 175 VAL A CA 1
ATOM 1408 C C . VAL A 1 175 ? -12.501 12.726 10.463 1.00 86.50 175 VAL A C 1
ATOM 1410 O O . VAL A 1 175 ? -13.225 12.591 11.446 1.00 86.50 175 VAL A O 1
ATOM 1413 N N . LEU A 1 176 ? -11.198 12.980 10.594 1.00 85.69 176 LEU A N 1
ATOM 1414 C CA . LEU A 1 176 ? -10.545 13.096 11.903 1.00 85.69 176 LEU A CA 1
ATOM 1415 C C . LEU A 1 176 ? -11.084 14.277 12.720 1.00 85.69 176 LEU A C 1
ATOM 1417 O O . LEU A 1 176 ? -11.342 14.118 13.914 1.00 85.69 176 LEU A O 1
ATOM 1421 N N . VAL A 1 177 ? -11.302 15.433 12.088 1.00 90.12 177 VAL A N 1
ATOM 1422 C CA . VAL A 1 177 ? -11.910 16.609 12.731 1.00 90.12 177 VAL A CA 1
ATOM 1423 C C . VAL A 1 177 ? -13.342 16.299 13.169 1.00 90.12 177 VAL A C 1
ATOM 1425 O O . VAL A 1 177 ? -13.701 16.567 14.317 1.00 90.12 177 VAL A O 1
ATOM 1428 N N . TRP A 1 178 ? -14.136 15.664 12.302 1.00 88.31 178 TRP A N 1
ATOM 1429 C CA . TRP A 1 178 ? -15.501 15.236 12.613 1.00 88.31 178 TRP A CA 1
ATOM 1430 C C . TRP A 1 178 ? -15.547 14.264 13.799 1.00 88.31 178 TRP A C 1
ATOM 1432 O O . TRP A 1 178 ? -16.323 14.453 14.739 1.00 88.31 178 TRP A O 1
ATOM 1442 N N . LEU A 1 179 ? -14.697 13.230 13.785 1.00 82.81 179 LEU A N 1
ATOM 1443 C CA . LEU A 1 179 ? -14.576 12.257 14.875 1.00 82.81 179 LEU A CA 1
ATOM 1444 C C . LEU A 1 179 ? -14.141 12.936 16.177 1.00 82.81 179 LEU A C 1
ATOM 1446 O O . LEU A 1 179 ? -14.680 12.620 17.240 1.00 82.81 179 LEU A O 1
ATOM 1450 N N . GLY A 1 180 ? -13.199 13.878 16.094 1.00 83.06 180 GLY A N 1
ATOM 1451 C CA . GLY A 1 180 ? -12.748 14.687 17.220 1.00 83.06 180 GLY A CA 1
ATOM 1452 C C . GLY A 1 180 ? -13.895 15.478 17.844 1.00 83.06 180 GLY A C 1
ATOM 1453 O O . GLY A 1 180 ? -14.130 15.362 19.046 1.00 83.06 180 GLY A O 1
ATOM 1454 N N . TYR A 1 181 ? -14.660 16.208 17.032 1.00 87.12 181 TYR A N 1
ATOM 1455 C CA . TYR A 1 181 ? -15.800 16.996 17.500 1.00 87.12 181 TYR A CA 1
ATOM 1456 C C . TYR A 1 181 ? -16.892 16.119 18.128 1.00 87.12 181 TYR A C 1
ATOM 1458 O O . TYR A 1 181 ? -17.271 16.332 19.280 1.00 87.12 181 TYR A O 1
ATOM 1466 N N . LYS A 1 182 ? -17.331 15.067 17.423 1.00 79.81 182 LYS A N 1
ATOM 1467 C CA . LYS A 1 182 ? -18.400 14.174 17.900 1.00 79.81 182 LYS A CA 1
ATOM 1468 C C . LYS A 1 182 ? -18.030 13.476 19.211 1.00 79.81 182 LYS A C 1
ATOM 1470 O O . LYS A 1 182 ? -18.861 13.349 20.107 1.00 79.81 182 LYS A O 1
ATOM 1475 N N . LYS A 1 183 ? -16.773 13.042 19.347 1.00 72.00 183 LYS A N 1
ATOM 1476 C CA . LYS A 1 183 ? -16.295 12.371 20.563 1.00 72.00 183 LYS A CA 1
ATOM 1477 C C . LYS A 1 183 ? -16.186 13.323 21.755 1.00 72.00 183 LYS A C 1
ATOM 1479 O O . LYS A 1 183 ? -16.390 12.900 22.896 1.00 72.00 183 LYS A O 1
ATOM 1484 N N . LEU A 1 184 ? -15.853 14.592 21.511 1.00 71.19 184 LEU A N 1
ATOM 1485 C CA . LEU A 1 184 ? -15.851 15.621 22.551 1.00 71.19 184 LEU A CA 1
ATOM 1486 C C . LEU A 1 184 ? -17.269 15.918 23.044 1.00 71.19 184 LEU A C 1
ATOM 1488 O O . LEU A 1 184 ? -17.451 16.105 24.245 1.00 71.19 184 LEU A O 1
ATOM 1492 N N . ASP A 1 185 ? -18.260 15.889 22.157 1.00 68.19 185 ASP A N 1
ATOM 1493 C CA . ASP A 1 185 ? -19.658 16.119 22.523 1.00 68.19 185 ASP A CA 1
ATOM 1494 C C . ASP A 1 185 ? -20.229 14.968 23.365 1.00 68.19 185 ASP A C 1
ATOM 1496 O O . ASP A 1 185 ? -20.721 15.190 24.472 1.00 68.19 185 ASP A O 1
ATOM 1500 N N . SER A 1 186 ? -19.991 13.715 22.955 1.00 60.22 186 SER A N 1
ATOM 1501 C CA . SER A 1 186 ? -20.394 12.540 23.748 1.00 60.22 186 SER A CA 1
ATOM 1502 C C . SER A 1 186 ? -19.749 12.498 25.143 1.00 60.22 186 SER A C 1
ATOM 1504 O O . SER A 1 186 ? -20.323 11.966 26.090 1.00 60.22 186 SER A O 1
ATOM 1506 N N . ARG A 1 187 ? -18.547 13.078 25.305 1.00 60.50 187 ARG A N 1
ATOM 1507 C CA . ARG A 1 187 ? -17.863 13.172 26.610 1.00 60.50 187 ARG A CA 1
ATOM 1508 C C . ARG A 1 187 ? -18.492 14.218 27.534 1.00 60.50 187 ARG A C 1
ATOM 1510 O O . ARG A 1 187 ? -18.423 14.041 28.750 1.00 60.50 187 ARG A O 1
ATOM 1517 N N . LYS A 1 188 ? -19.087 15.287 26.991 1.00 61.00 188 LYS A N 1
ATOM 1518 C CA . LYS A 1 188 ? -19.761 16.329 27.787 1.00 61.00 188 LYS A CA 1
ATOM 1519 C C . LYS A 1 188 ? -21.049 15.806 28.426 1.00 61.00 188 LYS A C 1
ATOM 1521 O O . LYS A 1 188 ? -21.292 16.083 29.599 1.00 61.00 188 LYS A O 1
ATOM 1526 N N . GLU A 1 189 ? -21.829 15.005 27.703 1.00 61.34 189 GLU A N 1
ATOM 1527 C CA . GLU A 1 189 ? -23.077 14.415 28.215 1.00 61.34 189 GLU A CA 1
ATOM 1528 C C . GLU A 1 189 ? -22.829 13.425 29.364 1.00 61.34 189 GLU A C 1
ATOM 1530 O O . GLU A 1 189 ? -23.485 13.488 30.407 1.00 61.34 189 GLU A O 1
ATOM 1535 N N . GLU A 1 190 ? -21.813 12.568 29.229 1.00 60.16 190 GLU A N 1
ATOM 1536 C CA . GLU A 1 190 ? -21.437 11.597 30.264 1.00 60.16 190 GLU A CA 1
ATOM 1537 C C . GLU A 1 190 ? -20.947 12.272 31.559 1.00 60.16 190 GLU A C 1
ATOM 1539 O O . GLU A 1 190 ? -21.189 11.773 32.663 1.00 60.16 190 GLU A O 1
ATOM 1544 N N . GLN A 1 191 ? -20.270 13.423 31.449 1.00 60.03 191 GLN A N 1
ATOM 1545 C CA . GLN A 1 191 ? -19.843 14.204 32.613 1.00 60.03 191 GLN A CA 1
ATOM 1546 C C . GLN A 1 191 ? -21.004 14.956 33.275 1.00 60.03 191 GLN A C 1
ATOM 1548 O O . GLN A 1 191 ? -21.048 15.008 34.503 1.00 60.03 191 GLN A O 1
ATOM 1553 N N . ASN A 1 192 ? -21.965 15.478 32.507 1.00 57.78 192 ASN A N 1
ATOM 1554 C CA . ASN A 1 192 ? -23.155 16.132 33.065 1.00 57.78 192 ASN A CA 1
ATOM 1555 C C . ASN A 1 192 ? -24.086 15.141 33.782 1.00 57.78 192 ASN A C 1
ATOM 1557 O O . ASN A 1 192 ? -24.603 15.458 34.852 1.00 57.78 192 ASN A O 1
ATOM 1561 N N . SER A 1 193 ? -24.239 13.918 33.264 1.00 57.12 193 SER A N 1
ATOM 1562 C CA . SER A 1 193 ? -25.038 12.868 33.918 1.00 57.12 193 SER A CA 1
ATOM 1563 C C . SER A 1 193 ? -24.445 12.419 35.263 1.00 57.12 193 SER A C 1
ATOM 1565 O O . SER A 1 193 ? -25.183 12.203 36.222 1.00 57.12 193 SER A O 1
ATOM 1567 N N . LYS A 1 194 ? -23.111 12.354 35.381 1.00 58.03 194 LYS A N 1
ATOM 1568 C CA . LYS A 1 194 ? -22.428 12.051 36.655 1.00 58.03 194 LYS A CA 1
ATOM 1569 C C . LYS A 1 194 ? -22.439 13.208 37.655 1.00 58.03 194 LYS A C 1
ATOM 1571 O O . LYS A 1 194 ? -22.155 12.980 38.821 1.00 58.03 194 LYS A O 1
ATOM 1576 N N . LYS A 1 195 ? -22.728 14.434 37.212 1.00 57.81 195 LYS A N 1
ATOM 1577 C CA . LYS A 1 195 ? -22.780 15.624 38.075 1.00 57.81 195 LYS A CA 1
ATOM 1578 C C . LYS A 1 195 ? -24.145 15.815 38.750 1.00 57.81 195 LYS A C 1
ATOM 1580 O O . LYS A 1 195 ? -24.237 16.560 39.718 1.00 57.81 195 LYS A O 1
ATOM 1585 N N . HIS A 1 196 ? -25.182 15.150 38.240 1.00 53.69 196 HIS A N 1
ATOM 1586 C CA . HIS A 1 196 ? -26.558 15.188 38.752 1.00 53.69 196 HIS A CA 1
ATOM 1587 C C . HIS A 1 196 ? -26.976 13.909 39.499 1.00 53.69 196 HIS A C 1
ATOM 1589 O O . HIS A 1 196 ? -28.163 13.708 39.751 1.00 53.69 196 HIS A O 1
ATOM 1595 N N . LYS A 1 197 ? -26.018 13.046 39.849 1.00 47.59 197 LYS A N 1
ATOM 1596 C CA . LYS A 1 197 ? -26.227 11.809 40.606 1.00 47.59 197 LYS A CA 1
ATOM 1597 C C . LYS A 1 197 ? -25.326 11.801 41.832 1.00 47.59 197 LYS A C 1
ATOM 1599 O O . LYS A 1 197 ? -25.787 11.291 42.871 1.00 47.59 197 LYS A O 1
#

Nearest PDB structures (foldseek):
  6uzl-assembly1_B  TM=3.636E-01  e=5.250E+00  Escherichia coli
  7ekl-assembly1_A  TM=3.398E-01  e=4.049E+00  Homo sapiens
  6feh-assembly1_A  TM=2.699E-01  e=8.824E+00  Homo sapiens
  4tql-assembly1_A  TM=1.764E-01  e=9.789E+00  synthetic construct

Radius of gyration: 30.81 Å; Cα contacts (8 Å, |Δi|>4): 107; chains: 1; bounding box: 69×34×115 Å

Sequence (197 aa):
MKLLKKGKKQKPSGKIDTIKKWSLSIAIIIVLVSFVMIGIQTFYPDPFQGKHCWDREEFQGPRFAKDCYLLSNTTTRDHCISEQSAENEKWQKMQNECQKQQDAVLRIYNRNVSIILLITGMLSLITSLFIVSVSSVAYGFSFGGIVLIFIAIVKYWTELQDFMRFIILGLILAVLVWLGYKKLDSRKEEQNSKKHK